Protein AF-A0A183M827-F1 (afdb_monomer)

Structure (mmCIF, N/CA/C/O backbone):
data_AF-A0A183M827-F1
#
_entry.id   AF-A0A183M827-F1
#
loop_
_atom_site.group_PDB
_atom_site.id
_atom_site.type_symbol
_atom_site.label_atom_id
_atom_site.label_alt_id
_atom_site.label_comp_id
_atom_site.label_asym_id
_atom_site.label_entity_id
_atom_site.label_seq_id
_atom_site.pdbx_PDB_ins_code
_atom_site.Cartn_x
_atom_site.Cartn_y
_atom_site.Cartn_z
_atom_site.occupancy
_atom_site.B_iso_or_equiv
_atom_site.auth_seq_id
_atom_site.auth_comp_id
_atom_site.auth_asym_id
_atom_site.auth_atom_id
_atom_site.pdbx_PDB_model_num
ATOM 1 N N . MET A 1 1 ? -80.153 36.698 49.807 1.00 38.12 1 MET A N 1
ATOM 2 C CA . MET A 1 1 ? -79.817 36.580 48.374 1.00 38.12 1 MET A CA 1
ATOM 3 C C . MET A 1 1 ? -78.551 35.724 48.292 1.00 38.12 1 MET A C 1
ATOM 5 O O . MET A 1 1 ? -77.470 36.236 48.506 1.00 38.12 1 MET A O 1
ATOM 9 N N . SER A 1 2 ? -78.648 34.407 48.478 1.00 33.25 2 SER A N 1
ATOM 10 C CA . SER A 1 2 ? -79.103 33.377 47.525 1.00 33.25 2 SER A CA 1
ATOM 11 C C . SER A 1 2 ? -77.989 32.907 46.569 1.00 33.25 2 SER A C 1
ATOM 13 O O . SER A 1 2 ? -77.686 33.592 45.602 1.00 33.25 2 SER A O 1
ATOM 15 N N . GLN A 1 3 ? -77.533 31.678 46.850 1.00 34.44 3 GLN A N 1
ATOM 16 C CA . GLN A 1 3 ? -76.997 30.608 45.986 1.00 34.44 3 GLN A CA 1
ATOM 17 C C . GLN A 1 3 ? -75.556 30.699 45.430 1.00 34.44 3 GLN A C 1
ATOM 19 O O . GLN A 1 3 ? -75.197 31.679 44.797 1.00 34.44 3 GLN A O 1
ATOM 24 N N . LEU A 1 4 ? -74.633 29.766 45.738 1.00 40.47 4 LEU A N 1
ATOM 25 C CA . LEU A 1 4 ? -74.494 28.324 45.380 1.00 40.47 4 LEU A CA 1
ATOM 26 C C . LEU A 1 4 ? -73.987 28.078 43.943 1.00 40.47 4 LEU A C 1
ATOM 28 O O . LEU A 1 4 ? -74.759 28.166 42.992 1.00 40.47 4 LEU A O 1
ATOM 32 N N . LYS A 1 5 ? -72.724 27.631 43.808 1.00 36.00 5 LYS A N 1
ATOM 33 C CA . LYS A 1 5 ? -72.333 26.592 42.833 1.00 36.00 5 LYS A CA 1
ATOM 34 C C . LYS A 1 5 ? -70.989 25.930 43.184 1.00 36.00 5 LYS A C 1
ATOM 36 O O . LYS A 1 5 ? -69.941 26.563 43.143 1.00 36.00 5 LYS A O 1
ATOM 41 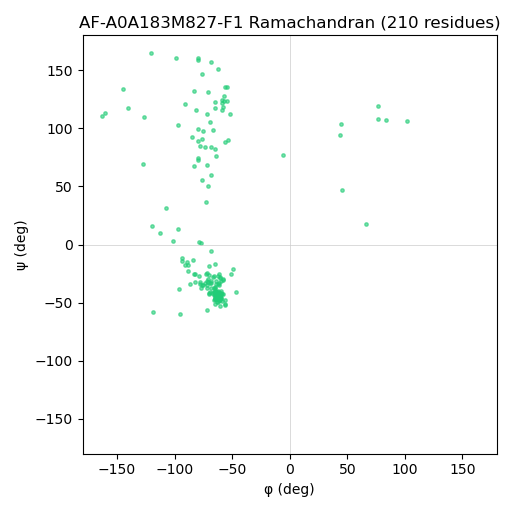N N . LEU A 1 6 ? -71.069 24.641 43.529 1.00 41.34 6 LEU A N 1
ATOM 42 C CA . LEU A 1 6 ? -69.978 23.661 43.547 1.00 41.34 6 LEU A CA 1
ATOM 43 C C . LEU A 1 6 ? -69.404 23.454 42.132 1.00 41.34 6 LEU A C 1
ATOM 45 O O . LEU A 1 6 ? -70.179 23.449 41.178 1.00 41.34 6 LEU A O 1
ATOM 49 N N . SER A 1 7 ? -68.113 23.109 42.020 1.00 31.14 7 SER A N 1
ATOM 50 C CA . SER A 1 7 ? -67.693 21.976 41.174 1.00 31.14 7 SER A CA 1
ATOM 51 C C . SER A 1 7 ? -66.266 21.491 41.486 1.00 31.14 7 SER A C 1
ATOM 53 O O . SER A 1 7 ? -65.290 22.186 41.236 1.00 31.14 7 SER A O 1
ATOM 55 N N . HIS A 1 8 ? -66.210 20.286 42.056 1.00 33.72 8 HIS A N 1
ATOM 56 C CA . HIS A 1 8 ? -65.228 19.208 41.882 1.00 33.72 8 HIS A CA 1
ATOM 57 C C . HIS A 1 8 ? -63.712 19.493 41.867 1.00 33.72 8 HIS A C 1
ATOM 59 O O . HIS A 1 8 ? -63.103 19.803 40.849 1.00 33.72 8 HIS A O 1
ATOM 65 N N . HIS A 1 9 ? -63.082 19.164 43.000 1.00 36.41 9 HIS A N 1
ATOM 66 C CA . HIS A 1 9 ? -61.689 18.726 43.082 1.00 36.41 9 HIS A CA 1
ATOM 67 C C . HIS A 1 9 ? -61.623 17.238 42.689 1.00 36.41 9 HIS A C 1
ATOM 69 O O . HIS A 1 9 ? -61.925 16.360 43.502 1.00 36.41 9 HIS A O 1
ATOM 75 N N . GLU A 1 10 ? -61.249 16.938 41.448 1.00 42.31 10 GLU A N 1
ATOM 76 C CA . GLU A 1 10 ? -60.936 15.570 41.031 1.00 42.31 10 GLU A CA 1
ATOM 77 C C . GLU A 1 10 ? -59.499 15.241 41.458 1.00 42.31 10 GLU A C 1
ATOM 79 O O . GLU A 1 10 ? -58.542 15.908 41.064 1.00 42.31 10 GLU A O 1
ATOM 84 N N . LYS A 1 11 ? -59.340 14.263 42.357 1.00 48.94 11 LYS A N 1
ATOM 85 C CA . LYS A 1 11 ? -58.016 13.775 42.766 1.00 48.94 11 LYS A CA 1
ATOM 86 C C . LYS A 1 11 ? -57.412 12.983 41.599 1.00 48.94 11 LYS A C 1
ATOM 88 O O . LYS A 1 11 ? -58.088 12.074 41.119 1.00 48.94 11 LYS A O 1
ATOM 93 N N . PRO A 1 12 ? -56.152 13.230 41.195 1.00 43.03 12 PRO A N 1
ATOM 94 C CA . PRO A 1 12 ? -55.508 12.420 40.168 1.00 43.03 12 PRO A CA 1
ATOM 95 C C . PRO A 1 12 ? -55.465 10.948 40.603 1.00 43.03 12 PRO A C 1
ATOM 97 O O . PRO A 1 12 ? -55.024 10.600 41.708 1.00 43.03 12 PRO A O 1
ATOM 100 N N . GLY A 1 13 ? -56.023 10.097 39.741 1.00 48.97 13 GLY A N 1
ATOM 101 C CA . GLY A 1 13 ? -56.265 8.682 39.984 1.00 48.97 13 GLY A CA 1
ATOM 102 C C . GLY A 1 13 ? -54.986 7.852 40.080 1.00 48.97 13 GLY A C 1
ATOM 103 O O . GLY A 1 13 ? -53.934 8.188 39.542 1.00 48.97 13 GLY A O 1
ATOM 104 N N . SER A 1 14 ? -55.105 6.709 40.756 1.00 47.66 14 SER A N 1
ATOM 105 C CA . SER A 1 14 ? -54.036 5.723 40.986 1.00 47.66 14 SER A CA 1
ATOM 106 C C . SER A 1 14 ? -53.296 5.284 39.705 1.00 47.66 14 SER A C 1
ATOM 108 O O . SER A 1 14 ? -52.119 4.931 39.760 1.00 47.66 14 SER A O 1
ATOM 110 N N . ALA A 1 15 ? -53.945 5.384 38.539 1.00 44.12 15 ALA A N 1
ATOM 111 C CA . ALA A 1 15 ? -53.351 5.096 37.234 1.00 44.12 15 ALA A CA 1
ATOM 112 C C . ALA A 1 15 ? -52.203 6.052 36.858 1.00 44.12 15 ALA A C 1
ATOM 114 O O . ALA A 1 15 ? -51.219 5.612 36.271 1.00 44.12 15 ALA A O 1
ATOM 115 N N . GLU A 1 16 ? -52.266 7.327 37.253 1.00 46.78 16 GLU A N 1
ATOM 116 C CA . GLU A 1 16 ? -51.207 8.304 36.962 1.00 46.78 16 GLU A CA 1
ATOM 117 C C . GLU A 1 16 ? -49.944 8.046 37.801 1.00 46.78 16 GLU A C 1
ATOM 119 O O . GLU A 1 16 ? -48.822 8.258 37.341 1.00 46.78 16 GLU A O 1
ATOM 124 N N . ARG A 1 17 ? -50.110 7.523 39.026 1.00 49.56 17 ARG A N 1
ATOM 125 C CA . ARG A 1 17 ? -48.989 7.080 39.872 1.00 49.56 17 ARG A CA 1
ATOM 126 C C . ARG A 1 17 ? -48.352 5.790 39.358 1.00 49.56 17 ARG A C 1
ATOM 128 O O . ARG A 1 17 ? -47.130 5.685 39.388 1.00 49.56 17 ARG A O 1
ATOM 135 N N . LEU A 1 18 ? -49.148 4.857 38.835 1.00 48.66 18 LEU A N 1
ATOM 136 C CA . LEU A 1 18 ? -48.642 3.636 38.196 1.00 48.66 18 LEU A CA 1
ATOM 137 C C . LEU A 1 18 ? -47.923 3.932 36.869 1.00 48.66 18 LEU A C 1
ATOM 139 O O . LEU A 1 18 ? -46.862 3.364 36.621 1.00 48.66 18 LEU A O 1
ATOM 143 N N . PHE A 1 19 ? -48.410 4.890 36.073 1.00 46.66 19 PHE A N 1
ATOM 144 C CA . PHE A 1 19 ? -47.715 5.342 34.860 1.00 46.66 19 PHE A CA 1
ATOM 145 C C . PHE A 1 19 ? -46.378 6.027 35.172 1.00 46.66 19 PHE A C 1
ATOM 147 O O . PHE A 1 19 ? -45.375 5.754 34.514 1.00 46.66 19 PHE A O 1
ATOM 154 N N . ARG A 1 20 ? -46.322 6.862 36.220 1.00 49.00 20 ARG A N 1
ATOM 155 C CA . ARG A 1 20 ? -45.080 7.531 36.644 1.00 49.00 20 ARG A CA 1
ATOM 156 C C . ARG A 1 20 ? -44.054 6.546 37.225 1.00 49.00 20 ARG A C 1
ATOM 158 O O . ARG A 1 20 ? -42.857 6.739 37.038 1.00 49.00 20 ARG A O 1
ATOM 165 N N . HIS A 1 21 ? -44.512 5.472 37.873 1.00 45.78 21 HIS A N 1
ATOM 166 C CA . HIS A 1 21 ? -43.640 4.407 38.380 1.00 45.78 21 HIS A CA 1
ATOM 167 C C . HIS A 1 21 ? -43.124 3.487 37.258 1.00 45.78 21 HIS A C 1
ATOM 169 O O . HIS A 1 21 ? -41.961 3.093 37.281 1.00 45.78 21 HIS A O 1
ATOM 175 N N . SER A 1 22 ? -43.937 3.222 36.228 1.00 44.28 22 SER A N 1
ATOM 176 C CA . SER A 1 22 ? -43.520 2.433 35.060 1.00 44.28 22 SER A CA 1
ATOM 177 C C . SER A 1 22 ? -42.545 3.197 34.145 1.00 44.28 22 SER A C 1
ATOM 179 O O . SER A 1 22 ? -41.581 2.609 33.657 1.00 44.28 22 SER A O 1
ATOM 181 N N . MET A 1 23 ? -42.687 4.524 34.003 1.00 43.59 23 MET A N 1
ATOM 182 C CA . MET A 1 23 ? -41.707 5.354 33.276 1.00 43.59 23 MET A CA 1
ATOM 183 C C . MET A 1 23 ? -40.384 5.562 34.034 1.00 43.59 23 MET A C 1
ATOM 185 O O . MET A 1 23 ? -39.352 5.753 33.396 1.00 43.59 23 MET A O 1
ATOM 189 N N . GLY A 1 24 ? -40.378 5.475 35.370 1.00 36.66 24 GLY A N 1
ATOM 190 C CA . GLY A 1 24 ? -39.141 5.508 36.165 1.00 36.66 24 GLY A CA 1
ATOM 191 C C . GLY A 1 24 ? -38.274 4.251 36.013 1.00 36.66 24 GLY A C 1
ATOM 192 O O . GLY A 1 24 ? -37.082 4.285 36.300 1.00 36.66 24 GLY A O 1
ATOM 193 N N . HIS A 1 25 ? -38.854 3.149 35.529 1.00 34.25 25 HIS A N 1
ATOM 194 C CA . HIS A 1 25 ? -38.138 1.890 35.314 1.00 34.25 25 HIS A CA 1
ATOM 195 C C . HIS A 1 25 ? -37.603 1.734 33.878 1.00 34.25 25 HIS A C 1
ATOM 197 O O . HIS A 1 25 ? -36.734 0.899 33.634 1.00 34.25 25 HIS A O 1
ATOM 203 N N . LEU A 1 26 ? -38.072 2.564 32.936 1.00 38.31 26 LEU A N 1
ATOM 204 C CA . LEU A 1 26 ? -37.550 2.639 31.564 1.00 38.31 26 LEU A CA 1
ATOM 205 C C . LEU A 1 26 ? -36.473 3.720 31.388 1.00 38.31 26 LEU A C 1
ATOM 207 O O . LEU A 1 26 ? -35.764 3.702 30.388 1.00 38.31 26 LEU A O 1
ATOM 211 N N . SER A 1 27 ? -36.279 4.610 32.368 1.00 35.06 27 SER A N 1
ATOM 212 C CA . SER A 1 27 ? -35.154 5.558 32.380 1.00 35.06 27 SER A CA 1
ATOM 213 C C . SER A 1 27 ? -33.827 4.935 32.838 1.00 35.06 27 SER A C 1
ATOM 215 O O . SER A 1 27 ? -32.842 5.653 32.980 1.00 35.06 27 SER A O 1
ATOM 217 N N . ASN A 1 28 ? -33.803 3.628 33.124 1.00 31.92 28 ASN A N 1
ATOM 218 C CA . ASN A 1 28 ? -32.649 2.923 33.690 1.00 31.92 28 ASN A CA 1
ATOM 219 C C . ASN A 1 28 ? -32.118 1.796 32.785 1.00 31.92 28 ASN A C 1
ATOM 221 O O . ASN A 1 28 ? -31.346 0.946 33.222 1.00 31.92 28 ASN A O 1
ATOM 225 N N . VAL A 1 29 ? -32.505 1.788 31.506 1.00 37.16 29 VAL A N 1
ATOM 226 C CA . VAL A 1 29 ? -31.722 1.092 30.482 1.00 37.16 29 VAL A CA 1
ATOM 227 C C . VAL A 1 29 ? -30.644 2.067 30.049 1.00 37.16 29 VAL A C 1
ATOM 229 O O . VAL A 1 29 ? -30.893 2.933 29.223 1.00 37.16 29 VAL A O 1
ATOM 232 N N . ASN A 1 30 ? -29.489 1.958 30.703 1.00 39.12 30 ASN A N 1
ATOM 233 C CA . ASN A 1 30 ? -28.168 2.437 30.295 1.00 39.12 30 ASN A CA 1
ATOM 234 C C . ASN A 1 30 ? -28.092 3.028 28.868 1.00 39.12 30 ASN A C 1
ATOM 236 O O . ASN A 1 30 ? -27.514 2.443 27.957 1.00 39.12 30 ASN A O 1
ATOM 240 N N . GLN A 1 31 ? -28.568 4.259 28.694 1.00 38.31 31 GLN A N 1
ATOM 241 C CA . GLN A 1 31 ? -27.956 5.195 27.765 1.00 38.31 31 GLN A CA 1
ATOM 242 C C . GLN A 1 31 ? -26.745 5.757 28.493 1.00 38.31 31 GLN A C 1
ATOM 244 O O . GLN A 1 31 ? -26.727 6.889 28.964 1.00 38.31 31 GLN A O 1
ATOM 249 N N . GLN A 1 32 ? -25.727 4.909 28.621 1.00 36.81 32 GLN A N 1
ATOM 250 C CA . GLN A 1 32 ? -24.372 5.391 28.770 1.00 36.81 32 GLN A CA 1
ATOM 251 C C . GLN A 1 32 ? -24.053 5.993 27.396 1.00 36.81 32 GLN A C 1
ATOM 253 O O . GLN A 1 32 ? -23.877 5.224 26.448 1.00 36.81 32 GLN A O 1
ATOM 258 N N . PRO A 1 33 ? -24.019 7.328 27.207 1.00 31.20 33 PRO A N 1
ATOM 259 C CA . PRO A 1 33 ? -23.447 7.845 25.983 1.00 31.20 33 PRO A CA 1
ATOM 260 C C . PRO A 1 33 ? -22.022 7.304 25.965 1.00 31.20 33 PRO A C 1
ATOM 262 O O . PRO A 1 33 ? -21.242 7.577 26.884 1.00 31.20 33 PRO A O 1
ATOM 265 N N . CYS A 1 34 ? -21.677 6.498 24.960 1.00 35.78 34 CYS A N 1
ATOM 266 C CA . CYS A 1 34 ? -20.291 6.196 24.654 1.00 35.78 34 CYS A CA 1
ATOM 267 C C . CYS A 1 34 ? -19.639 7.515 24.236 1.00 35.78 34 CYS A C 1
ATOM 269 O O . CYS A 1 34 ? -19.408 7.779 23.061 1.00 35.78 34 CYS A O 1
ATOM 271 N N . SER A 1 35 ? -19.340 8.367 25.219 1.00 33.94 35 SER A N 1
ATOM 272 C CA . SER A 1 35 ? -18.464 9.514 25.089 1.00 33.94 35 SER A CA 1
ATOM 273 C C . SER A 1 35 ? -17.058 8.951 24.962 1.00 33.94 35 SER A C 1
ATOM 275 O O . SER A 1 35 ? -16.216 9.033 25.857 1.00 33.94 35 SER A O 1
ATOM 277 N N . CYS A 1 36 ? -16.819 8.288 23.833 1.00 39.00 36 CYS A N 1
ATOM 278 C CA . CYS A 1 36 ? -15.497 7.941 23.391 1.00 39.00 36 CYS A CA 1
ATOM 279 C C . CYS A 1 36 ? -14.893 9.256 22.920 1.00 39.00 36 CYS A C 1
ATOM 281 O O . CYS A 1 36 ? -14.940 9.626 21.748 1.00 39.00 36 CYS A O 1
ATOM 283 N N . LYS A 1 37 ? -14.351 10.019 23.869 1.00 35.84 37 LYS A N 1
ATOM 284 C CA . LYS A 1 37 ? -13.413 11.073 23.528 1.00 35.84 37 LYS A CA 1
ATOM 285 C C . LYS A 1 37 ? -12.163 10.359 23.038 1.00 35.84 37 LYS A C 1
ATOM 287 O O . LYS A 1 37 ? -11.243 10.120 23.818 1.00 35.84 37 LYS A O 1
ATOM 292 N N . ILE A 1 38 ? -12.159 9.982 21.757 1.00 40.62 38 ILE A N 1
ATOM 293 C CA . ILE A 1 38 ? -10.992 9.455 21.055 1.00 40.62 38 ILE A CA 1
ATOM 294 C C . ILE A 1 38 ? -9.978 10.595 21.020 1.00 40.62 38 ILE A C 1
ATOM 296 O O . ILE A 1 38 ? -9.873 11.366 20.069 1.00 40.62 38 ILE A O 1
ATOM 300 N N . ARG A 1 39 ? -9.234 10.759 22.111 1.00 39.25 39 ARG A N 1
ATOM 301 C CA . ARG A 1 39 ? -7.989 11.500 22.077 1.00 39.25 39 ARG A CA 1
ATOM 302 C C . ARG A 1 39 ? -7.003 10.545 21.435 1.00 39.25 39 ARG A C 1
ATOM 304 O O . ARG A 1 39 ? -6.396 9.735 22.125 1.00 39.25 39 ARG A O 1
ATOM 311 N N . THR A 1 40 ? -6.907 10.619 20.111 1.00 41.41 40 THR A N 1
ATOM 312 C CA . THR A 1 40 ? -5.890 9.942 19.308 1.00 41.41 40 THR A CA 1
ATOM 313 C C . THR A 1 40 ? -4.513 10.315 19.859 1.00 41.41 40 THR A C 1
ATOM 315 O O . THR A 1 40 ? -3.920 11.320 19.471 1.00 41.41 40 THR A O 1
ATOM 318 N N . GLN A 1 41 ? -4.002 9.544 20.817 1.00 45.09 41 GLN A N 1
ATOM 319 C CA . GLN A 1 41 ? -2.607 9.613 21.235 1.00 45.09 41 GLN A CA 1
ATOM 320 C C . GLN A 1 41 ? -1.794 8.756 20.269 1.00 45.09 41 GLN A C 1
ATOM 322 O O . GLN A 1 41 ? -1.281 7.698 20.613 1.00 45.09 41 GLN A O 1
ATOM 327 N N . GLY A 1 42 ? -1.727 9.217 19.022 1.00 41.50 42 GLY A N 1
ATOM 328 C CA . GLY A 1 42 ? -0.748 8.753 18.053 1.00 41.50 42 GLY A CA 1
ATOM 329 C C . GLY A 1 42 ? 0.474 9.655 18.145 1.00 41.50 42 GLY A C 1
ATOM 330 O O . GLY A 1 42 ? 0.343 10.863 17.984 1.00 41.50 42 GLY A O 1
ATOM 331 N N . LEU A 1 43 ? 1.629 9.056 18.439 1.00 44.59 43 LEU A N 1
ATOM 332 C CA . LEU A 1 43 ? 2.975 9.587 18.215 1.00 44.59 43 LEU A CA 1
ATOM 333 C C . LEU A 1 43 ? 3.178 11.070 18.602 1.00 44.59 43 LEU A C 1
ATOM 335 O O . LEU A 1 43 ? 2.979 11.977 17.800 1.00 44.59 43 LEU A O 1
ATOM 339 N N . SER A 1 44 ? 3.654 11.324 19.825 1.00 45.12 44 SER A N 1
ATOM 340 C CA . SER A 1 44 ? 3.966 12.672 20.336 1.00 45.12 44 SER A CA 1
ATOM 341 C C . SER A 1 44 ? 5.206 13.305 19.686 1.00 45.12 44 SER A C 1
ATOM 343 O O . SER A 1 44 ? 6.084 13.820 20.377 1.00 45.12 44 SER A O 1
ATOM 345 N N . VAL A 1 45 ? 5.296 13.329 18.360 1.00 52.53 45 VAL A N 1
ATOM 346 C CA . VAL A 1 45 ? 6.090 14.353 17.691 1.00 52.53 45 VAL A CA 1
ATOM 347 C C . VAL A 1 45 ? 5.245 15.623 17.779 1.00 52.53 45 VAL A C 1
ATOM 349 O O . VAL A 1 45 ? 4.303 15.802 17.013 1.00 52.53 45 VAL A O 1
ATOM 352 N N . LYS A 1 46 ? 5.523 16.491 18.763 1.00 55.44 46 LYS A N 1
ATOM 353 C CA . LYS A 1 46 ? 4.869 17.807 18.913 1.00 55.44 46 LYS A CA 1
ATOM 354 C C . LYS A 1 46 ? 5.291 18.750 17.773 1.00 55.44 46 LYS A C 1
ATOM 356 O O . LYS A 1 46 ? 5.885 19.800 18.009 1.00 55.44 46 LYS A O 1
ATOM 361 N N . LEU A 1 47 ? 5.023 18.382 16.525 1.00 64.56 47 LEU A N 1
ATOM 362 C CA . LEU A 1 47 ? 5.095 19.301 15.403 1.00 64.56 47 LEU A CA 1
ATOM 363 C C . LEU A 1 47 ? 3.781 20.082 15.341 1.00 64.56 47 LEU A C 1
ATOM 365 O O . LEU A 1 47 ? 2.692 19.522 15.423 1.00 64.56 47 LEU A O 1
ATOM 369 N N . SER A 1 48 ? 3.887 21.404 15.200 1.00 82.75 48 SER A N 1
ATOM 370 C CA . SER A 1 48 ? 2.731 22.236 14.861 1.00 82.75 48 SER A CA 1
ATOM 371 C C . SER A 1 48 ? 2.092 21.691 13.584 1.00 82.75 48 SER A C 1
ATOM 373 O O . SER A 1 48 ? 2.812 21.417 12.626 1.00 82.75 48 SER A O 1
ATOM 375 N N . HIS A 1 49 ? 0.761 21.580 13.549 1.00 83.12 49 HIS A N 1
ATOM 376 C CA . HIS A 1 49 ? 0.008 21.065 12.397 1.00 83.12 49 HIS A CA 1
ATOM 377 C C . HIS A 1 49 ? 0.474 21.681 11.067 1.00 83.12 49 HIS A C 1
ATOM 379 O O . HIS A 1 49 ? 0.676 20.978 10.082 1.00 83.12 49 HIS A O 1
ATOM 385 N N . ARG A 1 50 ? 0.756 22.992 11.066 1.00 87.88 50 ARG A N 1
ATOM 386 C CA . ARG A 1 50 ? 1.272 23.717 9.893 1.00 87.88 50 ARG A CA 1
ATOM 387 C C . ARG A 1 50 ? 2.607 23.161 9.388 1.00 87.88 50 ARG A C 1
ATOM 389 O O . ARG A 1 50 ? 2.804 23.064 8.185 1.00 87.88 50 ARG A O 1
ATOM 396 N N . LYS A 1 51 ? 3.510 22.783 10.297 1.00 88.62 51 LYS A N 1
ATOM 397 C CA . LYS A 1 51 ? 4.813 22.195 9.954 1.00 88.62 51 LYS A CA 1
ATOM 398 C C . LYS A 1 51 ? 4.651 20.788 9.384 1.00 88.62 51 LYS A C 1
ATOM 400 O O . LYS A 1 51 ? 5.287 20.484 8.386 1.00 88.62 51 LYS A O 1
ATOM 405 N N . SER A 1 52 ? 3.783 19.961 9.970 1.00 88.75 52 SER A N 1
ATOM 406 C CA . SER A 1 52 ? 3.521 18.606 9.461 1.00 88.75 52 SER A CA 1
ATOM 407 C C . SER A 1 52 ? 2.948 18.635 8.045 1.00 88.75 52 SER A C 1
ATOM 409 O O . SER A 1 52 ? 3.434 17.917 7.178 1.00 88.75 52 SER A O 1
ATOM 411 N N . VAL A 1 53 ? 1.973 19.516 7.793 1.00 91.88 53 VAL A N 1
ATOM 412 C CA . VAL A 1 53 ? 1.391 19.698 6.454 1.00 91.88 53 VAL A CA 1
ATOM 413 C C . VAL A 1 53 ? 2.440 20.200 5.460 1.00 91.88 53 VAL A C 1
ATOM 415 O O . VAL A 1 53 ? 2.530 19.668 4.359 1.00 91.88 53 VAL A O 1
ATOM 418 N N . ALA A 1 54 ? 3.272 21.175 5.846 1.00 93.25 54 ALA A N 1
ATOM 419 C CA . ALA A 1 54 ? 4.330 21.687 4.973 1.00 93.25 54 ALA A CA 1
ATOM 420 C C . ALA A 1 54 ? 5.358 20.605 4.601 1.00 93.25 54 ALA A C 1
ATOM 422 O O . ALA A 1 54 ? 5.734 20.495 3.438 1.00 93.25 54 ALA A O 1
ATOM 423 N N . ILE A 1 55 ? 5.775 19.778 5.565 1.00 92.88 55 ILE A N 1
ATOM 424 C CA . ILE A 1 55 ? 6.703 18.666 5.316 1.00 92.88 55 ILE A CA 1
ATOM 425 C C . ILE A 1 55 ? 6.069 17.632 4.384 1.00 92.88 55 ILE A C 1
ATOM 427 O O . ILE A 1 55 ? 6.717 17.216 3.429 1.00 92.88 55 ILE A O 1
ATOM 431 N N . ALA A 1 56 ? 4.811 17.252 4.622 1.00 92.25 56 ALA A N 1
ATOM 432 C CA . ALA A 1 56 ? 4.101 16.306 3.763 1.00 92.25 56 ALA A CA 1
ATOM 433 C C . ALA A 1 56 ? 3.970 16.828 2.322 1.00 92.25 56 ALA A C 1
ATOM 435 O O . ALA A 1 56 ? 4.202 16.085 1.373 1.00 92.25 56 ALA A O 1
ATOM 436 N N . LEU A 1 57 ? 3.666 18.118 2.153 1.00 93.75 57 LEU A N 1
ATOM 437 C CA . LEU A 1 57 ? 3.562 18.747 0.837 1.00 93.75 57 LEU A CA 1
ATOM 438 C C . LEU A 1 57 ? 4.909 18.755 0.100 1.00 93.75 57 LEU A C 1
ATOM 440 O O . LEU A 1 57 ? 4.971 18.364 -1.062 1.00 93.75 57 LEU A O 1
ATOM 444 N N . ILE A 1 58 ? 5.989 19.154 0.778 1.00 94.56 58 ILE A N 1
ATOM 445 C CA . ILE A 1 58 ? 7.336 19.156 0.192 1.00 94.56 58 ILE A CA 1
ATOM 446 C C . ILE A 1 58 ? 7.764 17.731 -0.171 1.00 94.56 58 ILE A C 1
ATOM 448 O O . ILE A 1 58 ? 8.279 17.516 -1.264 1.00 94.56 58 ILE A O 1
ATOM 452 N N . ALA A 1 59 ? 7.515 16.753 0.703 1.00 92.75 59 ALA A N 1
ATOM 453 C CA . ALA A 1 59 ? 7.821 15.352 0.430 1.00 92.75 59 ALA A CA 1
ATOM 454 C C . ALA A 1 59 ? 7.059 14.832 -0.798 1.00 92.75 59 ALA A C 1
ATOM 456 O O . ALA A 1 59 ? 7.674 14.233 -1.676 1.00 92.75 59 ALA A O 1
ATOM 457 N N . ASN A 1 60 ? 5.760 15.127 -0.912 1.00 91.31 60 ASN A N 1
ATOM 458 C CA . ASN A 1 60 ? 4.961 14.737 -2.075 1.00 91.31 60 ASN A CA 1
ATOM 459 C C . ASN A 1 60 ? 5.470 15.371 -3.373 1.00 91.31 60 ASN A C 1
ATOM 461 O O . ASN A 1 60 ? 5.516 14.695 -4.394 1.00 91.31 60 ASN A O 1
ATOM 465 N N . ILE A 1 61 ? 5.886 16.642 -3.345 1.00 93.19 61 ILE A N 1
ATOM 466 C CA . ILE A 1 61 ? 6.476 17.289 -4.524 1.00 93.19 61 ILE A CA 1
ATOM 467 C C . ILE A 1 61 ? 7.801 16.614 -4.884 1.00 93.19 61 ILE A C 1
ATOM 469 O O . ILE A 1 61 ? 8.005 16.276 -6.041 1.00 93.19 61 ILE A O 1
ATOM 473 N N . LEU A 1 62 ? 8.688 16.377 -3.915 1.00 91.44 62 LEU A N 1
ATOM 474 C CA . LEU A 1 62 ? 9.998 15.772 -4.176 1.00 91.44 62 LEU A CA 1
ATOM 475 C C . LEU A 1 62 ? 9.893 14.341 -4.716 1.00 91.44 62 LEU A C 1
ATOM 477 O O . LEU A 1 62 ? 10.634 13.985 -5.627 1.00 91.44 62 LEU A O 1
ATOM 481 N N . VAL A 1 63 ? 8.981 13.537 -4.167 1.00 87.88 63 VAL A N 1
ATOM 482 C CA . VAL A 1 63 ? 8.767 12.147 -4.596 1.00 87.88 63 VAL A CA 1
ATOM 483 C C . VAL A 1 63 ? 7.951 12.077 -5.891 1.00 87.88 63 VAL A C 1
ATOM 485 O O . VAL A 1 63 ? 8.220 11.218 -6.722 1.00 87.88 63 VAL A O 1
ATOM 488 N N . GLY A 1 64 ? 7.000 12.991 -6.104 1.00 87.81 64 GLY A N 1
ATOM 489 C CA . GLY A 1 64 ? 6.148 13.015 -7.298 1.00 87.81 64 GLY A CA 1
ATOM 490 C C . GLY A 1 64 ? 6.783 13.678 -8.525 1.00 87.81 64 GLY A C 1
ATOM 491 O O . GLY A 1 64 ? 6.429 13.345 -9.654 1.00 87.81 64 GLY A O 1
ATOM 492 N N . LEU A 1 65 ? 7.743 14.589 -8.336 1.00 91.44 65 LEU A N 1
ATOM 493 C CA . LEU A 1 65 ? 8.449 15.260 -9.430 1.00 91.44 65 LEU A CA 1
ATOM 494 C C . LEU A 1 65 ? 9.140 14.293 -10.413 1.00 91.44 65 LEU A C 1
ATOM 496 O O . LEU A 1 65 ? 8.946 14.472 -11.614 1.00 91.44 65 LEU A O 1
ATOM 500 N N . PRO A 1 66 ? 9.907 13.266 -9.986 1.00 86.81 66 PRO A N 1
ATOM 501 C CA . PRO A 1 66 ? 10.497 12.312 -10.927 1.00 86.81 66 PRO A CA 1
ATOM 502 C C . PRO A 1 66 ? 9.441 11.542 -11.733 1.00 86.81 66 PRO A C 1
ATOM 504 O O . PRO A 1 66 ? 9.652 11.295 -12.919 1.00 86.81 66 PRO A O 1
ATOM 507 N N . SER A 1 67 ? 8.288 11.229 -11.136 1.00 88.12 67 SER A N 1
ATOM 508 C CA . SER A 1 67 ? 7.170 10.562 -11.817 1.00 88.12 67 SER A CA 1
ATOM 509 C C . SER A 1 67 ? 6.521 11.465 -12.870 1.00 88.12 67 SER A C 1
ATOM 511 O O . SER A 1 67 ? 6.107 10.990 -13.921 1.00 88.12 67 SER A O 1
ATOM 513 N N . ALA A 1 68 ? 6.483 12.781 -12.639 1.00 89.75 68 ALA A N 1
ATOM 514 C CA . ALA A 1 68 ? 5.992 13.746 -13.625 1.00 89.75 68 ALA A CA 1
ATOM 515 C C . ALA A 1 68 ? 6.952 13.942 -14.816 1.00 89.75 68 ALA A C 1
ATOM 517 O O . ALA A 1 68 ? 6.519 14.341 -15.895 1.00 89.75 68 ALA A O 1
ATOM 518 N N . LEU A 1 69 ? 8.250 13.680 -14.629 1.00 91.69 69 LEU A N 1
ATOM 519 C CA . LEU A 1 69 ? 9.272 13.862 -15.664 1.00 91.69 69 LEU A CA 1
ATOM 520 C C . LEU A 1 69 ? 9.469 12.624 -16.552 1.00 91.69 69 LEU A C 1
ATOM 522 O O . LEU A 1 69 ? 9.966 12.762 -17.668 1.00 91.69 69 LEU A O 1
ATOM 526 N N . ASN A 1 70 ? 9.107 11.425 -16.083 1.00 90.31 70 ASN A N 1
ATOM 527 C CA . ASN A 1 70 ? 9.279 10.184 -16.835 1.00 90.31 70 ASN A CA 1
ATOM 528 C C . ASN A 1 70 ? 8.081 9.241 -16.645 1.00 90.31 70 ASN A C 1
ATOM 530 O O . ASN A 1 70 ? 7.841 8.736 -15.548 1.00 90.31 70 ASN A O 1
ATOM 534 N N . LEU A 1 71 ? 7.381 8.950 -17.745 1.00 89.00 71 LEU A N 1
ATOM 535 C CA . LEU A 1 71 ? 6.206 8.075 -17.753 1.00 89.00 71 LEU A CA 1
ATOM 536 C C . LEU A 1 71 ? 6.517 6.644 -17.298 1.00 89.00 71 LEU A C 1
ATOM 538 O O . LEU A 1 71 ? 5.692 6.052 -16.616 1.00 89.00 71 LEU A O 1
ATOM 542 N N . ASN A 1 72 ? 7.712 6.119 -17.577 1.00 88.31 72 ASN A N 1
ATOM 543 C CA . ASN A 1 72 ? 8.097 4.768 -17.147 1.00 88.31 72 ASN A CA 1
ATOM 544 C C . ASN A 1 72 ? 8.270 4.699 -15.621 1.00 88.31 72 ASN A C 1
ATOM 546 O O . ASN A 1 72 ? 7.989 3.683 -14.993 1.00 88.31 72 ASN A O 1
ATOM 550 N N . ILE A 1 73 ? 8.724 5.797 -15.000 1.00 86.81 73 ILE A N 1
ATOM 551 C CA . ILE A 1 73 ? 8.831 5.892 -13.537 1.00 86.81 73 ILE A CA 1
ATOM 552 C C . ILE A 1 73 ? 7.435 5.951 -12.917 1.00 86.81 73 ILE A C 1
ATOM 554 O O . ILE A 1 73 ? 7.194 5.307 -11.896 1.00 86.81 73 ILE A O 1
ATOM 558 N N . LEU A 1 74 ? 6.522 6.706 -13.531 1.00 90.19 74 LEU A N 1
ATOM 559 C CA . LEU A 1 74 ? 5.131 6.772 -13.094 1.00 90.19 74 LEU A CA 1
ATOM 560 C C . LEU A 1 74 ? 4.441 5.407 -13.198 1.00 90.19 74 LEU A C 1
ATOM 562 O O . LEU A 1 74 ? 3.822 4.981 -12.229 1.00 90.19 74 LEU A O 1
ATOM 566 N N . ALA A 1 75 ? 4.594 4.715 -14.329 1.00 88.88 75 ALA A N 1
ATOM 567 C CA . ALA A 1 75 ? 4.004 3.400 -14.562 1.00 88.88 75 ALA A CA 1
ATOM 568 C C . ALA A 1 75 ? 4.526 2.344 -13.575 1.00 88.88 75 ALA A C 1
ATOM 570 O O . ALA A 1 75 ? 3.736 1.605 -12.990 1.00 88.88 75 ALA A O 1
ATOM 571 N N . ASN A 1 76 ? 5.834 2.323 -13.298 1.00 88.69 76 ASN A N 1
ATOM 572 C CA . ASN A 1 76 ? 6.388 1.433 -12.278 1.00 88.69 76 ASN A CA 1
ATOM 573 C C . ASN A 1 76 ? 5.833 1.735 -10.873 1.00 88.69 76 ASN A C 1
ATOM 575 O O . ASN A 1 76 ? 5.398 0.826 -10.170 1.00 88.69 76 ASN A O 1
ATOM 579 N N . GLN A 1 77 ? 5.801 3.011 -10.463 1.00 88.31 77 GLN A N 1
ATOM 580 C CA . GLN A 1 77 ? 5.270 3.391 -9.148 1.00 88.31 77 GLN A CA 1
ATOM 581 C C . GLN A 1 77 ? 3.793 3.020 -8.993 1.00 88.31 77 GLN A C 1
ATOM 583 O O . GLN A 1 77 ? 3.407 2.484 -7.954 1.00 88.31 77 GLN A O 1
ATOM 588 N N . ASP A 1 78 ? 2.977 3.290 -10.010 1.00 90.06 78 ASP A N 1
ATOM 589 C CA . ASP A 1 78 ? 1.558 2.938 -9.999 1.00 90.06 78 ASP A CA 1
ATOM 590 C C . ASP A 1 78 ? 1.358 1.418 -9.925 1.00 90.06 78 ASP A C 1
ATOM 592 O O . ASP A 1 78 ? 0.590 0.944 -9.090 1.00 90.06 78 ASP A O 1
ATOM 596 N N . ASN A 1 79 ? 2.133 0.634 -10.682 1.00 88.56 79 ASN A N 1
ATOM 597 C CA . ASN A 1 79 ? 2.065 -0.829 -10.642 1.00 88.56 79 ASN A CA 1
ATOM 598 C C . ASN A 1 79 ? 2.446 -1.400 -9.264 1.00 88.56 79 ASN A C 1
ATOM 600 O O . ASN A 1 79 ? 1.714 -2.217 -8.694 1.00 88.56 79 ASN A O 1
ATOM 604 N N . VAL A 1 80 ? 3.574 -0.961 -8.697 1.00 89.94 80 VAL A N 1
ATOM 605 C CA . VAL A 1 80 ? 4.088 -1.475 -7.416 1.00 89.94 80 VAL A CA 1
ATOM 606 C C . VAL A 1 80 ? 3.153 -1.121 -6.261 1.00 89.94 80 VAL A C 1
ATOM 608 O O . VAL A 1 80 ? 2.801 -1.989 -5.450 1.00 89.94 80 VAL A O 1
ATOM 611 N N . TRP A 1 81 ? 2.723 0.140 -6.184 1.00 90.31 81 TRP A N 1
ATOM 612 C CA . TRP A 1 81 ? 1.876 0.617 -5.090 1.00 90.31 81 TRP A CA 1
ATOM 613 C C . TRP A 1 81 ? 0.391 0.311 -5.302 1.00 90.31 81 TRP A C 1
ATOM 615 O O . TRP A 1 81 ? -0.332 0.126 -4.321 1.00 90.31 81 TRP A O 1
ATOM 625 N N . GLY A 1 82 ? -0.067 0.159 -6.542 1.00 91.00 82 GLY A N 1
ATOM 626 C CA . GLY A 1 82 ? -1.419 -0.292 -6.870 1.00 91.00 82 GLY A CA 1
ATOM 627 C C . GLY A 1 82 ? -1.702 -1.692 -6.322 1.00 91.00 82 GLY A C 1
ATOM 628 O O . GLY A 1 82 ? -2.725 -1.912 -5.665 1.00 91.00 82 GLY A O 1
ATOM 629 N N . ILE A 1 83 ? -0.752 -2.622 -6.465 1.00 90.62 83 ILE A N 1
ATOM 630 C CA . ILE A 1 83 ? -0.859 -3.960 -5.860 1.00 90.62 83 ILE A CA 1
ATOM 631 C C . ILE A 1 83 ? -0.827 -3.887 -4.327 1.00 90.62 83 ILE A C 1
ATOM 633 O O . ILE A 1 83 ? -1.590 -4.593 -3.661 1.00 90.62 83 ILE A O 1
ATOM 637 N N . ALA A 1 84 ? -0.024 -2.989 -3.748 1.00 91.62 84 ALA A N 1
ATOM 638 C CA . ALA A 1 84 ? -0.016 -2.765 -2.300 1.00 91.62 84 ALA A CA 1
ATOM 639 C C . ALA A 1 84 ? -1.394 -2.322 -1.776 1.00 91.62 84 ALA A C 1
ATOM 641 O O . ALA A 1 84 ? -1.851 -2.802 -0.734 1.00 91.62 84 ALA A O 1
ATOM 642 N N . LEU A 1 85 ? -2.076 -1.436 -2.511 1.00 92.69 85 LEU A N 1
ATOM 643 C CA . LEU A 1 85 ? -3.424 -0.970 -2.182 1.00 92.69 85 LEU A CA 1
ATOM 644 C C . LEU A 1 85 ? -4.462 -2.097 -2.271 1.00 92.69 85 LEU A C 1
ATOM 646 O O . LEU A 1 85 ? -5.303 -2.207 -1.374 1.00 92.69 85 LEU A O 1
ATOM 650 N N . LEU A 1 86 ? -4.380 -2.972 -3.279 1.00 94.31 86 LEU A N 1
ATOM 651 C CA . LEU A 1 86 ? -5.255 -4.148 -3.388 1.00 94.31 86 LEU A CA 1
ATOM 652 C C . LEU A 1 86 ? -5.075 -5.104 -2.202 1.00 94.31 86 LEU A C 1
ATOM 654 O O . LEU A 1 86 ? -6.060 -5.500 -1.572 1.00 94.31 86 LEU A O 1
ATOM 658 N N . ILE A 1 87 ? -3.827 -5.425 -1.848 1.00 93.81 87 ILE A N 1
ATOM 659 C CA . ILE A 1 87 ? -3.515 -6.272 -0.688 1.00 93.81 87 ILE A CA 1
ATOM 660 C C . ILE A 1 87 ? -4.038 -5.624 0.601 1.00 93.81 87 ILE A C 1
ATOM 662 O O . ILE A 1 87 ? -4.681 -6.294 1.410 1.00 93.81 87 ILE A O 1
ATOM 666 N N . SER A 1 88 ? -3.829 -4.316 0.777 1.00 94.62 88 SER A N 1
ATOM 667 C CA . SER A 1 88 ? -4.347 -3.558 1.924 1.00 94.62 88 SER A CA 1
ATOM 668 C C . SER A 1 88 ? -5.875 -3.637 2.030 1.00 94.62 88 SER A C 1
ATOM 670 O O . SER A 1 88 ? -6.407 -3.880 3.115 1.00 94.62 88 SER A O 1
ATOM 672 N N . GLY A 1 89 ? -6.593 -3.525 0.909 1.00 93.94 89 GLY A N 1
ATOM 673 C CA . GLY A 1 89 ? -8.050 -3.671 0.864 1.00 93.94 89 GLY A CA 1
ATOM 674 C C . GLY A 1 89 ? -8.528 -5.054 1.318 1.00 93.94 89 GLY A C 1
ATOM 675 O O . GLY A 1 89 ? -9.452 -5.153 2.131 1.00 93.94 89 GLY A O 1
ATOM 676 N N . ILE A 1 90 ? -7.864 -6.123 0.865 1.00 95.31 90 ILE A N 1
ATOM 677 C CA . ILE A 1 90 ? -8.171 -7.501 1.290 1.00 95.31 90 ILE A CA 1
ATOM 678 C C . ILE A 1 90 ? -7.879 -7.683 2.783 1.00 95.31 90 ILE A C 1
ATOM 680 O O . ILE A 1 90 ? -8.698 -8.253 3.508 1.00 95.31 90 ILE A O 1
ATOM 684 N N . LEU A 1 91 ? -6.745 -7.172 3.269 1.00 94.75 91 LEU A N 1
ATOM 685 C CA . LEU A 1 91 ? -6.393 -7.228 4.688 1.00 94.75 91 LEU A CA 1
ATOM 686 C C . LEU A 1 91 ? -7.419 -6.479 5.547 1.00 94.75 91 LEU A C 1
ATOM 688 O O . LEU A 1 91 ? -7.875 -7.012 6.561 1.00 94.75 91 LEU A O 1
ATOM 692 N N . MET A 1 92 ? -7.860 -5.299 5.113 1.00 92.56 92 MET A N 1
ATOM 693 C CA . MET A 1 92 ? -8.908 -4.539 5.793 1.00 92.56 92 MET A CA 1
ATOM 694 C C . MET A 1 92 ? -10.239 -5.304 5.825 1.00 92.56 92 MET A C 1
ATOM 696 O O . MET A 1 92 ? -10.866 -5.403 6.881 1.00 92.56 92 MET A O 1
ATOM 700 N N . ALA A 1 93 ? -10.648 -5.919 4.712 1.00 93.75 93 ALA A N 1
ATOM 701 C CA . ALA A 1 93 ? -11.839 -6.770 4.680 1.00 93.75 93 ALA A CA 1
ATOM 702 C C . ALA A 1 93 ? -11.699 -7.974 5.631 1.00 93.75 93 ALA A C 1
ATOM 704 O O . ALA A 1 93 ? -12.609 -8.266 6.409 1.00 93.75 93 ALA A O 1
ATOM 705 N N . SER A 1 94 ? -10.534 -8.627 5.652 1.00 92.56 94 SER A N 1
ATOM 706 C CA . SER A 1 94 ? -10.266 -9.761 6.544 1.00 92.56 94 SER A CA 1
ATOM 707 C C . SER A 1 94 ? -10.328 -9.384 8.032 1.00 92.56 94 SER A C 1
ATOM 709 O O . SER A 1 94 ? -10.820 -10.167 8.850 1.00 92.56 94 SER A O 1
ATOM 711 N N . LEU A 1 95 ? -9.926 -8.158 8.388 1.00 92.12 95 LEU A N 1
ATOM 712 C CA . LEU A 1 95 ? -10.051 -7.626 9.745 1.00 92.12 95 LEU A CA 1
ATOM 713 C C . LEU A 1 95 ? -11.522 -7.483 10.161 1.00 92.12 95 LEU A C 1
ATOM 715 O O . LEU A 1 95 ? -11.891 -7.883 11.268 1.00 92.12 95 LEU A O 1
ATOM 719 N N . VAL A 1 96 ? -12.372 -6.970 9.265 1.00 89.69 96 VAL A N 1
ATOM 720 C CA . VAL A 1 96 ? -13.823 -6.854 9.494 1.00 89.69 96 VAL A CA 1
ATOM 721 C C . VAL A 1 96 ? -14.465 -8.236 9.658 1.00 89.69 96 VAL A C 1
ATOM 723 O O . VAL A 1 96 ? -15.287 -8.431 10.557 1.00 89.69 96 VAL A O 1
ATOM 726 N N . ILE A 1 97 ? -14.055 -9.217 8.846 1.00 91.06 97 ILE A N 1
ATOM 727 C CA . ILE A 1 97 ? -14.532 -10.605 8.951 1.00 91.06 97 ILE A CA 1
ATOM 728 C C . ILE A 1 97 ? -14.160 -11.199 10.314 1.00 91.06 97 ILE A C 1
ATOM 730 O O . ILE A 1 97 ? -15.020 -11.771 10.986 1.00 91.06 97 ILE A O 1
ATOM 734 N N . ARG A 1 98 ? -12.911 -11.012 10.763 1.00 90.44 98 ARG A N 1
ATOM 735 C CA . ARG A 1 98 ? -12.427 -11.513 12.060 1.00 90.44 98 A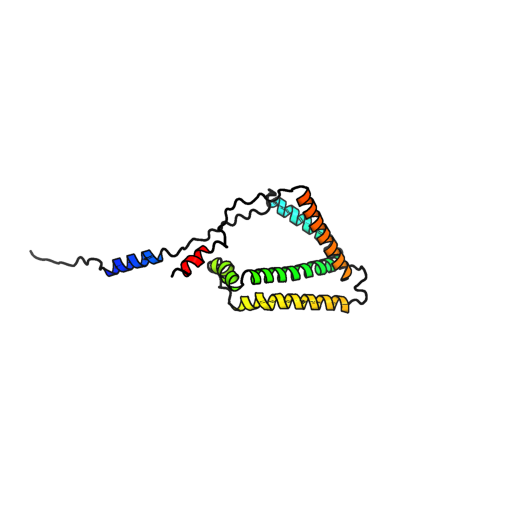RG A CA 1
ATOM 736 C C . ARG A 1 98 ? -13.138 -10.870 13.251 1.00 90.44 98 ARG A C 1
ATOM 738 O O . ARG A 1 98 ? -13.380 -11.547 14.246 1.00 90.44 98 ARG A O 1
ATOM 745 N N . TYR A 1 99 ? -13.465 -9.583 13.164 1.00 86.88 99 TYR A N 1
ATOM 746 C CA . TYR A 1 99 ? -14.214 -8.877 14.208 1.00 86.88 99 TYR A CA 1
ATOM 747 C C . TYR A 1 99 ? -15.686 -9.327 14.291 1.00 86.88 99 TYR A C 1
ATOM 749 O O . TYR A 1 99 ? -16.311 -9.267 15.351 1.00 86.88 99 TYR A O 1
ATOM 757 N N . GLY A 1 100 ? -16.237 -9.817 13.182 1.00 87.06 100 GLY A N 1
ATOM 758 C CA . GLY A 1 100 ? -17.636 -10.199 13.052 1.00 87.06 100 GLY A CA 1
ATOM 759 C C . GLY A 1 100 ? -18.413 -9.109 12.310 1.00 87.06 100 GLY A C 1
ATOM 760 O O . GLY A 1 100 ? -18.736 -8.077 12.902 1.00 87.06 100 GLY A O 1
ATOM 761 N N . PRO A 1 101 ? -18.785 -9.322 11.035 1.00 86.31 101 PRO A N 1
ATOM 762 C CA . PRO A 1 101 ? -19.330 -8.263 10.182 1.00 86.31 101 PRO A CA 1
ATOM 763 C C . PRO A 1 101 ? -20.708 -7.761 10.644 1.00 86.31 101 PRO A C 1
ATOM 765 O O . PRO A 1 101 ? -21.034 -6.589 10.462 1.00 86.31 101 PRO A O 1
ATOM 768 N N . MET A 1 102 ? -21.500 -8.613 11.310 1.00 83.31 102 MET A N 1
ATOM 769 C CA . MET A 1 102 ? -22.755 -8.211 11.962 1.00 83.31 102 MET A CA 1
ATOM 770 C C . MET A 1 102 ? -22.514 -7.234 13.120 1.00 83.31 102 MET A C 1
ATOM 772 O O . MET A 1 102 ? -23.175 -6.198 13.185 1.00 83.31 102 MET A O 1
ATOM 776 N N . LYS A 1 103 ? -21.546 -7.543 13.995 1.00 81.88 103 LYS A N 1
ATOM 777 C CA . LYS A 1 103 ? -21.172 -6.689 15.133 1.00 81.88 103 LYS A CA 1
ATOM 778 C C . LYS A 1 103 ? -20.539 -5.387 14.655 1.00 81.88 103 LYS A C 1
ATOM 780 O O . LYS A 1 103 ? -20.891 -4.330 15.157 1.00 81.88 103 LYS A O 1
ATOM 785 N N . TYR A 1 104 ? -19.672 -5.454 13.643 1.00 83.62 104 TYR A N 1
ATOM 786 C CA . TYR A 1 104 ? -19.076 -4.272 13.017 1.00 83.62 104 TYR A CA 1
ATOM 787 C C . TYR A 1 104 ? -20.154 -3.310 12.510 1.00 83.62 104 TYR A C 1
ATOM 789 O O . TYR A 1 104 ? -20.184 -2.142 12.880 1.00 83.62 104 TYR A O 1
ATOM 797 N N . ARG A 1 105 ? -21.100 -3.816 11.716 1.00 85.00 105 ARG A N 1
ATOM 798 C CA . ARG A 1 105 ? -22.189 -3.008 11.166 1.00 85.00 105 ARG A CA 1
ATOM 799 C C . ARG A 1 105 ? -23.054 -2.363 12.252 1.00 85.00 105 ARG A C 1
ATOM 801 O O . ARG A 1 105 ? -23.387 -1.191 12.138 1.00 85.00 105 ARG A O 1
ATOM 808 N N . GLN A 1 106 ? -23.447 -3.122 13.273 1.00 80.19 106 GLN A N 1
ATOM 809 C CA . GLN A 1 106 ? -24.328 -2.613 14.326 1.00 80.19 106 GLN A CA 1
ATOM 810 C C . GLN A 1 106 ? -23.593 -1.623 15.230 1.00 80.19 106 GLN A C 1
ATOM 812 O O . GLN A 1 106 ? -24.002 -0.474 15.325 1.00 80.19 106 GLN A O 1
ATOM 817 N N . CYS A 1 107 ? -22.478 -2.049 15.823 1.00 77.38 107 CYS A N 1
ATOM 818 C CA . CYS A 1 107 ? -21.808 -1.296 16.874 1.00 77.38 107 CYS A CA 1
ATOM 819 C C . CYS A 1 107 ? -20.900 -0.180 16.351 1.00 77.38 107 CYS A C 1
ATOM 821 O O . CYS A 1 107 ? -20.745 0.808 17.048 1.00 77.38 107 CYS A O 1
ATOM 823 N N . ILE A 1 108 ? -20.267 -0.326 15.178 1.00 78.12 108 ILE A N 1
ATOM 824 C CA . ILE A 1 108 ? -19.314 0.672 14.650 1.00 78.12 108 ILE A CA 1
ATOM 825 C C . ILE A 1 108 ? -19.990 1.637 13.675 1.00 78.12 108 ILE A C 1
ATOM 827 O O . ILE A 1 108 ? -19.660 2.818 13.669 1.00 78.12 108 ILE A O 1
ATOM 831 N N . VAL A 1 109 ? -20.909 1.152 12.836 1.00 79.00 109 VAL A N 1
ATOM 832 C CA . VAL A 1 109 ? -21.515 1.984 11.784 1.00 79.00 109 VAL A CA 1
ATOM 833 C C . VAL A 1 109 ? -22.840 2.577 12.249 1.00 79.00 109 VAL A C 1
ATOM 835 O O . VAL A 1 109 ? -22.974 3.793 12.319 1.00 79.00 109 VAL A O 1
ATOM 838 N N . ASN A 1 110 ? -23.808 1.733 12.607 1.00 79.06 110 ASN A N 1
ATOM 839 C CA . ASN A 1 110 ? -25.172 2.195 12.866 1.00 79.06 110 ASN A CA 1
ATOM 840 C C . ASN A 1 110 ? -25.331 2.898 14.227 1.00 79.06 110 ASN A C 1
ATOM 842 O O . ASN A 1 110 ? -26.099 3.845 14.324 1.00 79.06 110 ASN A O 1
ATOM 846 N N . GLU A 1 111 ? -24.612 2.467 15.269 1.00 73.94 111 GLU A N 1
ATOM 847 C CA . GLU A 1 111 ? -24.691 3.092 16.603 1.00 73.94 111 GLU A CA 1
ATOM 848 C C . GLU A 1 111 ? -24.034 4.487 16.643 1.00 73.94 111 GLU A C 1
ATOM 850 O O . GLU A 1 111 ? -24.465 5.367 17.383 1.00 73.94 111 GLU A O 1
ATOM 855 N N . PHE A 1 112 ? -22.982 4.701 15.844 1.00 67.56 112 PHE A N 1
ATOM 856 C CA . PHE A 1 112 ? -22.257 5.976 15.782 1.00 67.56 112 PHE A CA 1
ATOM 857 C C . PHE A 1 112 ? -22.815 6.941 14.724 1.00 67.56 112 PHE A C 1
ATOM 859 O O . PHE A 1 112 ? -22.531 8.139 14.785 1.00 67.56 112 PHE A O 1
ATOM 866 N N . GLY A 1 113 ? -23.603 6.441 13.768 1.00 63.25 113 GLY A N 1
ATOM 867 C CA . GLY A 1 113 ? -24.286 7.231 12.745 1.00 63.25 113 GLY A CA 1
ATOM 868 C C . GLY A 1 113 ? -25.559 7.877 13.285 1.00 63.25 113 GLY A C 1
ATOM 869 O O . GLY A 1 113 ? -26.660 7.423 12.987 1.00 63.25 113 GLY A O 1
ATOM 870 N N . ILE A 1 114 ? -25.420 8.927 14.096 1.00 61.88 114 ILE A N 1
ATOM 871 C CA . ILE A 1 114 ? -26.566 9.719 14.564 1.00 61.88 114 ILE A CA 1
ATOM 872 C C . ILE A 1 114 ? -27.203 10.396 13.336 1.00 61.88 114 ILE A C 1
ATOM 874 O O . ILE A 1 114 ? -26.540 11.185 12.669 1.00 61.88 114 ILE A O 1
ATOM 878 N N . ASP A 1 115 ? -28.464 10.061 13.043 1.00 71.25 115 ASP A N 1
ATOM 879 C CA . ASP A 1 115 ? -29.260 10.523 11.888 1.00 71.25 115 ASP A CA 1
ATOM 880 C C . ASP A 1 115 ? -28.784 10.075 10.483 1.00 71.25 115 ASP A C 1
ATOM 882 O O . ASP A 1 115 ? -29.226 10.639 9.479 1.00 71.25 115 ASP A O 1
ATOM 886 N N . ASP A 1 116 ? -27.940 9.038 10.374 1.00 76.06 116 ASP A N 1
ATOM 887 C CA . ASP A 1 116 ? -27.500 8.489 9.076 1.00 76.06 116 ASP A CA 1
ATOM 888 C C . ASP A 1 116 ? -28.287 7.228 8.650 1.00 76.06 116 ASP A C 1
ATOM 890 O O . ASP A 1 116 ? -28.935 6.542 9.450 1.00 76.06 116 ASP A O 1
ATOM 894 N N . TRP A 1 117 ? -28.247 6.904 7.355 1.00 77.44 117 TRP A N 1
ATOM 895 C CA . TRP A 1 117 ? -28.896 5.725 6.794 1.00 77.44 117 TRP A CA 1
ATOM 896 C C . TRP A 1 117 ? -28.270 4.438 7.336 1.00 77.44 117 TRP A C 1
ATOM 898 O O . TRP A 1 117 ? -27.090 4.146 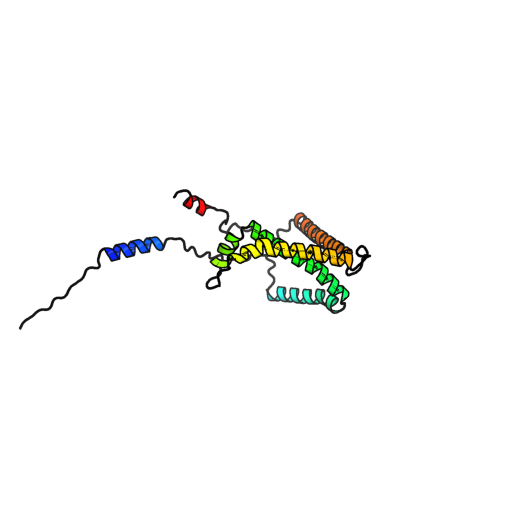7.135 1.00 77.44 117 TRP A O 1
ATOM 908 N N . ASN A 1 118 ? -29.106 3.599 7.952 1.00 80.88 118 ASN A N 1
ATOM 909 C CA . ASN A 1 118 ? -28.685 2.295 8.442 1.00 80.88 118 ASN A CA 1
ATOM 910 C C . ASN A 1 118 ? -28.135 1.436 7.302 1.00 80.88 118 ASN A C 1
ATOM 912 O O . ASN A 1 118 ? -28.849 1.075 6.360 1.00 80.88 118 ASN A O 1
ATOM 916 N N . LEU A 1 119 ? -26.882 1.009 7.440 1.00 84.75 119 LEU A N 1
ATOM 917 C CA . LEU A 1 119 ? -26.243 0.137 6.464 1.00 84.75 119 LEU A CA 1
ATOM 918 C C . LEU A 1 119 ? -27.095 -1.134 6.293 1.00 84.75 119 LEU A C 1
ATOM 920 O O . LEU A 1 119 ? -27.551 -1.663 7.306 1.00 84.75 119 LEU A O 1
ATOM 924 N N . PRO A 1 120 ? -27.370 -1.657 5.086 1.00 88.06 120 PRO A N 1
ATOM 925 C CA . PRO A 1 120 ? -28.222 -2.834 4.906 1.00 88.06 120 PRO A CA 1
ATOM 926 C C . PRO A 1 120 ? -27.480 -4.148 5.198 1.00 88.06 120 PRO A C 1
ATOM 928 O O . PRO A 1 120 ? -26.255 -4.222 5.138 1.00 88.06 120 PRO A O 1
ATOM 931 N N . LYS A 1 121 ? -28.223 -5.237 5.460 1.00 87.50 121 LYS A N 1
ATOM 932 C CA . LYS A 1 121 ? -27.638 -6.582 5.677 1.00 87.50 121 LYS A CA 1
ATOM 933 C C . LYS A 1 121 ? -26.844 -7.086 4.461 1.00 87.50 121 LYS A C 1
ATOM 935 O O . LYS A 1 121 ? -25.892 -7.835 4.638 1.00 87.50 121 LYS A O 1
ATOM 940 N N . VAL A 1 122 ? -27.192 -6.640 3.250 1.00 90.88 122 VAL A N 1
ATOM 941 C CA . VAL A 1 122 ? -26.497 -6.998 1.997 1.00 90.88 122 VAL A CA 1
ATOM 942 C C . VAL A 1 122 ? -25.025 -6.577 2.016 1.00 90.88 122 VAL A C 1
ATOM 944 O O . VAL A 1 122 ? -24.179 -7.288 1.479 1.00 90.88 122 VAL A O 1
ATOM 947 N N . TRP A 1 123 ? -24.688 -5.485 2.708 1.00 90.94 123 TRP A N 1
ATOM 948 C CA . TRP A 1 123 ? -23.301 -5.037 2.840 1.00 90.94 123 TRP A CA 1
ATOM 949 C C . TRP A 1 123 ? -22.395 -6.101 3.478 1.00 90.94 123 TRP A C 1
ATOM 951 O O . TRP A 1 123 ? -21.226 -6.216 3.124 1.00 90.94 123 TRP A O 1
ATOM 961 N N . ILE A 1 124 ? -22.940 -6.941 4.363 1.00 91.50 124 ILE A N 1
ATOM 962 C CA . ILE A 1 124 ? -22.182 -8.021 5.008 1.00 91.50 124 ILE A CA 1
ATOM 963 C C . ILE A 1 124 ? -21.748 -9.067 3.987 1.00 91.50 124 ILE A C 1
ATOM 965 O O . ILE A 1 124 ? -20.602 -9.509 4.009 1.00 91.50 124 ILE A O 1
ATOM 969 N N . PHE A 1 125 ? -22.648 -9.444 3.080 1.00 92.62 125 PHE A N 1
ATOM 970 C CA . PHE A 1 125 ? -22.317 -10.338 1.976 1.00 92.62 125 PHE A CA 1
ATOM 971 C C . PHE A 1 125 ? -21.237 -9.716 1.080 1.00 92.62 125 PHE A C 1
ATOM 973 O O . PHE A 1 125 ? -20.262 -10.384 0.735 1.00 92.62 125 PHE A O 1
ATOM 980 N N . MET A 1 126 ? -21.358 -8.418 0.780 1.00 93.06 126 MET A N 1
ATOM 981 C CA . MET A 1 126 ? -20.370 -7.701 -0.027 1.00 93.06 126 MET A CA 1
ATOM 982 C C . MET A 1 126 ? -18.981 -7.700 0.621 1.00 93.06 126 MET A C 1
ATOM 984 O O . MET A 1 126 ? -18.019 -8.123 -0.012 1.00 93.06 126 MET A O 1
ATOM 988 N N . ILE A 1 127 ? -18.858 -7.288 1.886 1.00 92.81 127 ILE A N 1
ATOM 989 C CA . ILE A 1 127 ? -17.548 -7.180 2.548 1.00 92.81 127 ILE A CA 1
ATOM 990 C C . ILE A 1 127 ? -16.917 -8.543 2.856 1.00 92.81 127 ILE A C 1
ATOM 992 O O . ILE A 1 127 ? -15.698 -8.664 2.887 1.00 92.81 127 ILE A O 1
ATOM 996 N N . THR A 1 128 ? -17.738 -9.572 3.085 1.00 92.50 128 THR A N 1
ATOM 997 C CA . THR A 1 128 ? -17.253 -10.895 3.509 1.00 92.50 128 THR A CA 1
ATOM 998 C C . THR A 1 128 ? -16.880 -11.779 2.326 1.00 92.50 128 THR A C 1
ATOM 1000 O O . THR A 1 128 ? -15.961 -12.585 2.435 1.00 92.50 128 THR A O 1
ATOM 1003 N N . ILE A 1 129 ? -17.600 -11.654 1.209 1.00 93.00 129 ILE A N 1
ATOM 1004 C CA . ILE A 1 129 ? -17.453 -12.547 0.056 1.00 93.00 129 ILE A CA 1
ATOM 1005 C C . ILE A 1 129 ? -17.017 -11.760 -1.174 1.00 93.00 129 ILE A C 1
ATOM 1007 O O . ILE A 1 129 ? -15.961 -12.050 -1.726 1.00 93.00 129 ILE A O 1
ATOM 1011 N N . LEU A 1 130 ? -17.791 -10.752 -1.588 1.00 95.31 130 LEU A N 1
ATOM 1012 C CA . LEU A 1 130 ? -17.557 -10.052 -2.856 1.00 95.31 130 LEU A CA 1
ATOM 1013 C C . LEU A 1 130 ? -16.199 -9.341 -2.878 1.00 95.31 130 LEU A C 1
ATOM 1015 O O . LEU A 1 130 ? -15.432 -9.540 -3.813 1.00 95.31 130 LEU A O 1
ATOM 1019 N N . VAL A 1 131 ? -15.881 -8.558 -1.844 1.00 94.56 131 VAL A N 1
ATOM 1020 C CA . VAL A 1 131 ? -14.652 -7.750 -1.787 1.00 94.56 131 VAL A CA 1
ATOM 1021 C C . VAL A 1 131 ? -13.386 -8.620 -1.744 1.00 94.56 131 VAL A C 1
ATOM 1023 O O . VAL A 1 131 ? -12.512 -8.406 -2.585 1.00 94.56 131 VAL A O 1
ATOM 1026 N N . PRO A 1 132 ? -13.257 -9.627 -0.851 1.00 94.38 132 PRO A N 1
ATOM 1027 C CA . PRO A 1 132 ? -12.087 -10.503 -0.854 1.00 94.38 132 PRO A CA 1
ATOM 1028 C C . PRO A 1 132 ? -11.951 -11.296 -2.156 1.00 94.38 132 PRO A C 1
ATOM 1030 O O . PRO A 1 132 ? -10.850 -11.404 -2.691 1.00 94.38 132 PRO A O 1
ATOM 1033 N N . LEU A 1 133 ? -13.063 -11.814 -2.691 1.00 96.31 133 LEU A N 1
ATOM 1034 C CA . LEU A 1 133 ? -13.066 -12.575 -3.940 1.00 96.31 133 LEU A CA 1
ATOM 1035 C C . LEU A 1 133 ? -12.621 -11.708 -5.122 1.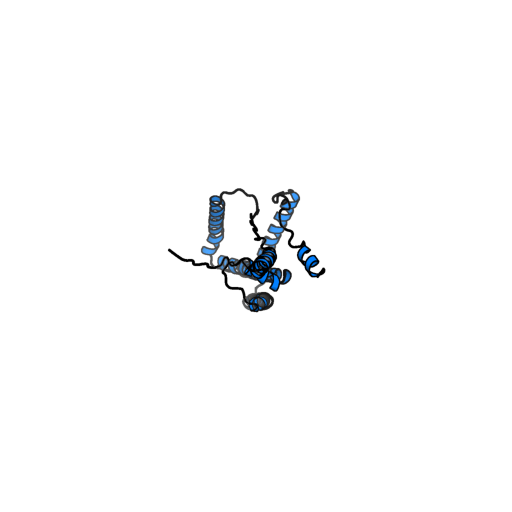00 96.31 133 LEU A C 1
ATOM 1037 O O . LEU A 1 133 ? -11.748 -12.120 -5.882 1.00 96.31 133 LEU A O 1
ATOM 1041 N N . GLN A 1 134 ? -13.162 -10.494 -5.247 1.00 96.00 134 GLN A N 1
ATOM 1042 C CA . GLN A 1 134 ? -12.760 -9.546 -6.283 1.00 96.00 134 GLN A CA 1
ATOM 1043 C C . GLN A 1 134 ? -11.276 -9.188 -6.163 1.00 96.00 134 GLN A C 1
ATOM 1045 O O . GLN A 1 134 ? -10.574 -9.190 -7.170 1.00 96.00 134 GLN A O 1
ATOM 1050 N N . GLY A 1 135 ? -10.781 -8.937 -4.948 1.00 94.56 135 GLY A N 1
ATOM 1051 C CA . GLY A 1 135 ? -9.364 -8.659 -4.719 1.00 94.56 135 GLY A CA 1
ATOM 1052 C C . GLY A 1 135 ? -8.458 -9.809 -5.170 1.00 94.56 135 GLY A C 1
ATOM 1053 O O . GLY A 1 135 ? -7.484 -9.576 -5.880 1.00 94.56 135 GLY A O 1
ATOM 1054 N N . ILE A 1 136 ? -8.800 -11.054 -4.823 1.00 95.19 136 ILE A N 1
ATOM 1055 C CA . ILE A 1 136 ? -8.025 -12.239 -5.226 1.00 95.19 136 ILE A CA 1
ATOM 1056 C C . ILE A 1 136 ? -8.050 -12.426 -6.747 1.00 95.19 136 ILE A C 1
ATOM 1058 O O . ILE A 1 136 ? -7.000 -12.648 -7.348 1.00 95.19 136 ILE A O 1
ATOM 1062 N N . ILE A 1 137 ? -9.224 -12.314 -7.377 1.00 96.25 137 ILE A N 1
ATOM 1063 C CA . ILE A 1 137 ? -9.364 -12.456 -8.834 1.00 96.25 137 ILE A CA 1
ATOM 1064 C C . ILE A 1 137 ? -8.536 -11.390 -9.555 1.00 96.25 137 ILE A C 1
ATOM 1066 O O . ILE A 1 137 ? -7.794 -11.734 -10.471 1.00 96.25 137 ILE A O 1
ATOM 1070 N N . LEU A 1 138 ? -8.608 -10.126 -9.126 1.00 95.00 138 LEU A N 1
ATOM 1071 C CA . LEU A 1 138 ? -7.834 -9.044 -9.735 1.00 95.00 138 LEU A CA 1
ATOM 1072 C C . LEU A 1 138 ? -6.326 -9.260 -9.590 1.00 95.00 138 LEU A C 1
ATOM 1074 O O . LEU A 1 138 ? -5.603 -9.048 -10.556 1.00 95.00 138 LEU A O 1
ATOM 1078 N N . ILE A 1 139 ? -5.853 -9.728 -8.431 1.00 93.38 139 ILE A N 1
ATOM 1079 C CA . ILE A 1 139 ? -4.428 -10.030 -8.228 1.00 93.38 139 ILE A CA 1
ATOM 1080 C C . ILE A 1 139 ? -3.972 -11.167 -9.152 1.00 93.38 139 ILE A C 1
ATOM 1082 O O . ILE A 1 139 ? -2.943 -11.039 -9.809 1.00 93.38 139 ILE A O 1
ATOM 1086 N N . ILE A 1 140 ? -4.728 -12.268 -9.232 1.00 93.62 140 ILE A N 1
ATOM 1087 C CA . ILE A 1 140 ? -4.379 -13.404 -10.101 1.00 93.62 140 ILE A CA 1
ATOM 1088 C C . ILE A 1 140 ? -4.372 -12.975 -11.567 1.00 93.62 140 ILE A C 1
ATOM 1090 O O . ILE A 1 140 ? -3.437 -13.295 -12.300 1.00 93.62 140 ILE A O 1
ATOM 1094 N N . TRP A 1 141 ? -5.411 -12.253 -11.987 1.00 94.25 141 TRP A N 1
ATOM 1095 C CA . TRP A 1 141 ? -5.530 -11.768 -13.354 1.00 94.25 141 TRP A CA 1
ATOM 1096 C C . TRP A 1 141 ? -4.386 -10.822 -13.716 1.00 94.25 141 TRP A C 1
ATOM 1098 O O . TRP A 1 141 ? -3.774 -10.996 -14.764 1.00 94.25 141 TRP A O 1
ATOM 1108 N N . TRP A 1 142 ? -4.040 -9.892 -12.827 1.00 90.62 142 TRP A N 1
ATOM 1109 C CA . TRP A 1 142 ? -2.929 -8.970 -13.037 1.00 90.62 142 TRP A CA 1
ATOM 1110 C C . TRP A 1 142 ? -1.582 -9.699 -13.145 1.00 90.62 142 TRP A C 1
ATOM 1112 O O . TRP A 1 142 ? -0.817 -9.435 -14.066 1.00 90.62 142 TRP A O 1
ATOM 1122 N N . ILE A 1 143 ? -1.305 -10.673 -12.266 1.00 88.31 143 ILE A N 1
ATOM 1123 C CA . ILE A 1 143 ? -0.071 -11.478 -12.354 1.00 88.31 143 ILE A CA 1
ATOM 1124 C C . ILE A 1 143 ? -0.010 -12.219 -13.695 1.00 88.31 143 ILE A C 1
ATOM 1126 O O . ILE A 1 143 ? 1.044 -12.265 -14.328 1.00 88.31 143 ILE A O 1
ATOM 1130 N N . TYR A 1 144 ? -1.133 -12.794 -14.130 1.00 90.81 144 TYR A N 1
ATOM 1131 C CA . TYR A 1 144 ? -1.217 -13.466 -15.423 1.00 90.81 144 TYR A CA 1
ATOM 1132 C C . TYR A 1 144 ? -0.939 -12.502 -16.582 1.00 90.81 144 TYR A C 1
ATOM 1134 O O . TYR A 1 144 ? -0.144 -12.833 -17.458 1.00 90.81 144 TYR A O 1
ATOM 1142 N N . ASP A 1 145 ? -1.546 -11.316 -16.568 1.00 90.06 145 ASP A N 1
ATOM 1143 C CA . ASP A 1 145 ? -1.385 -10.302 -17.612 1.00 90.06 145 ASP A CA 1
ATOM 1144 C C . ASP A 1 145 ? 0.072 -9.831 -17.744 1.00 90.06 145 ASP A C 1
ATOM 1146 O O . ASP A 1 145 ? 0.607 -9.776 -18.851 1.00 90.06 145 ASP A O 1
ATOM 1150 N N . MET A 1 146 ? 0.757 -9.613 -16.618 1.00 84.94 146 MET A N 1
ATOM 1151 C CA . MET A 1 146 ? 2.168 -9.206 -16.599 1.00 84.94 146 MET A CA 1
ATOM 1152 C C . MET A 1 146 ? 3.105 -10.282 -17.167 1.00 84.94 146 MET A C 1
ATOM 1154 O O . MET A 1 146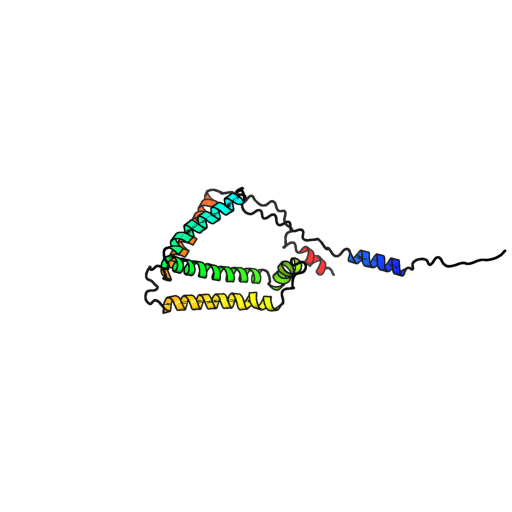 ? 4.074 -9.965 -17.853 1.00 84.94 146 MET A O 1
ATOM 1158 N N . ILE A 1 147 ? 2.826 -11.562 -16.899 1.00 86.56 147 ILE A N 1
ATOM 1159 C CA . ILE A 1 147 ? 3.634 -12.683 -17.412 1.00 86.56 147 ILE A CA 1
ATOM 1160 C C . ILE A 1 147 ? 3.324 -12.953 -18.890 1.00 86.56 147 ILE A C 1
ATOM 1162 O O . ILE A 1 147 ? 4.220 -13.299 -19.657 1.00 86.56 147 ILE A O 1
ATOM 1166 N N . ALA A 1 148 ? 2.060 -12.827 -19.297 1.00 88.44 148 ALA A N 1
ATOM 1167 C CA . ALA A 1 148 ? 1.635 -13.081 -20.669 1.00 88.44 148 ALA A CA 1
ATOM 1168 C C . ALA A 1 148 ? 2.071 -11.968 -21.635 1.00 88.44 148 ALA A C 1
ATOM 1170 O O . ALA A 1 148 ? 2.366 -12.253 -22.797 1.00 88.44 148 ALA A O 1
ATOM 1171 N N . SER A 1 149 ? 2.116 -10.720 -21.161 1.00 85.12 149 SER A N 1
ATOM 1172 C CA . SER A 1 149 ? 2.451 -9.552 -21.981 1.00 85.12 149 SER A CA 1
ATOM 1173 C C . SER A 1 149 ? 3.951 -9.395 -22.238 1.00 85.12 149 SER A C 1
ATOM 1175 O O . SER A 1 149 ? 4.324 -8.859 -23.282 1.00 85.12 149 SER A O 1
ATOM 1177 N N . ASP A 1 150 ? 4.815 -9.886 -21.341 1.00 80.94 150 ASP A N 1
ATOM 1178 C CA . ASP A 1 150 ? 6.271 -9.827 -21.510 1.00 80.94 150 ASP A CA 1
ATOM 1179 C C . ASP A 1 150 ? 6.931 -11.215 -21.363 1.00 80.94 150 ASP A C 1
ATOM 1181 O O . ASP A 1 150 ? 7.048 -11.742 -20.251 1.00 80.94 150 ASP A O 1
ATOM 1185 N N . PRO A 1 151 ? 7.447 -11.817 -22.45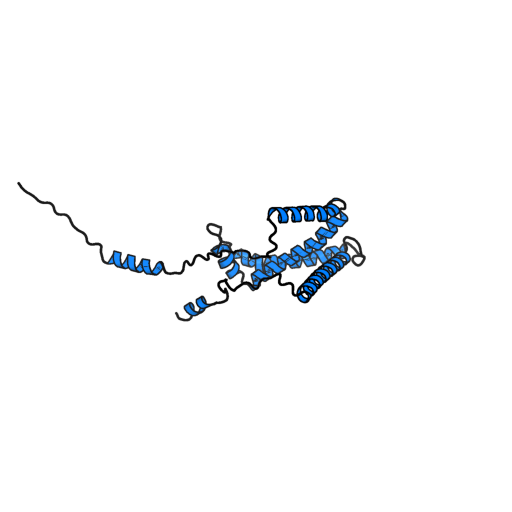6 1.00 77.31 151 PRO A N 1
ATOM 1186 C CA . PRO A 1 151 ? 8.156 -13.095 -22.389 1.00 77.31 151 PRO A CA 1
ATOM 1187 C C . PRO A 1 151 ? 9.467 -13.027 -21.584 1.00 77.31 151 PRO A C 1
ATOM 1189 O O . PRO A 1 151 ? 9.972 -14.069 -21.161 1.00 77.31 151 PRO A O 1
ATOM 1192 N N . HIS A 1 152 ? 10.007 -11.828 -21.337 1.00 81.56 152 HIS A N 1
ATOM 1193 C CA . HIS A 1 152 ? 11.200 -11.586 -20.524 1.00 81.56 152 HIS A CA 1
ATOM 1194 C C . HIS A 1 152 ? 10.867 -10.954 -19.164 1.00 81.56 152 HIS A C 1
ATOM 1196 O O . HIS A 1 152 ? 11.699 -10.244 -18.602 1.00 81.56 152 HIS A O 1
ATOM 1202 N N . TRP A 1 153 ? 9.704 -11.263 -18.581 1.00 75.38 153 TRP A N 1
ATOM 1203 C CA . TRP A 1 153 ? 9.263 -10.793 -17.253 1.00 75.38 153 TRP A CA 1
ATOM 1204 C C . TRP A 1 153 ? 10.301 -10.959 -16.113 1.00 75.38 153 TRP A C 1
ATOM 1206 O O . TRP A 1 153 ? 10.232 -10.280 -15.083 1.00 75.38 153 TRP A O 1
ATOM 1216 N N . TYR A 1 154 ? 11.276 -11.858 -16.281 1.00 76.88 154 TYR A N 1
ATOM 1217 C CA . TYR A 1 154 ? 12.370 -12.118 -15.339 1.00 76.88 154 TYR A CA 1
ATOM 1218 C C . TYR A 1 154 ? 13.567 -11.156 -15.483 1.00 76.88 154 TYR A C 1
ATOM 1220 O O . TYR A 1 154 ? 14.457 -11.139 -14.631 1.00 76.88 154 TYR A O 1
ATOM 1228 N N . MET A 1 155 ? 13.643 -10.379 -16.567 1.00 80.00 155 MET A N 1
ATOM 1229 C CA . MET A 1 155 ? 14.685 -9.370 -16.752 1.00 80.00 155 MET A CA 1
ATOM 1230 C C . MET A 1 155 ? 14.396 -8.132 -15.900 1.00 80.00 155 MET A C 1
ATOM 1232 O O . MET A 1 155 ? 13.247 -7.756 -15.669 1.00 80.00 155 MET A O 1
ATOM 1236 N N . PHE A 1 156 ? 15.458 -7.483 -15.419 1.00 77.75 156 PHE A N 1
ATOM 1237 C CA . PHE A 1 156 ? 15.341 -6.277 -14.605 1.00 77.75 156 PHE A CA 1
ATOM 1238 C C . PHE A 1 156 ? 15.077 -5.061 -15.503 1.00 77.75 156 PHE A C 1
ATOM 1240 O O . PHE A 1 156 ? 16.005 -4.406 -15.980 1.00 77.75 156 PHE A O 1
ATOM 1247 N N . THR A 1 157 ? 13.801 -4.789 -15.756 1.00 77.56 157 THR A N 1
ATOM 1248 C CA . THR A 1 157 ? 13.313 -3.606 -16.472 1.00 77.56 157 THR A CA 1
ATOM 1249 C C . THR A 1 157 ? 12.376 -2.823 -15.556 1.00 77.56 157 THR A C 1
ATOM 1251 O O . THR A 1 157 ? 11.952 -3.326 -14.520 1.00 77.56 157 THR A O 1
ATOM 1254 N N . TYR A 1 158 ? 12.081 -1.567 -15.900 1.00 69.75 158 TYR A N 1
ATOM 1255 C CA . TYR A 1 158 ? 11.294 -0.690 -15.029 1.00 69.75 158 TYR A CA 1
ATOM 1256 C C . TYR A 1 158 ? 9.884 -1.215 -14.747 1.00 69.75 158 TYR A C 1
ATOM 1258 O O . TYR A 1 158 ? 9.375 -0.940 -13.678 1.00 69.75 158 TYR A O 1
ATOM 1266 N N . GLU A 1 159 ? 9.276 -1.988 -15.645 1.00 75.06 159 GLU A N 1
ATOM 1267 C CA . GLU A 1 159 ? 7.886 -2.447 -15.502 1.00 75.06 159 GLU A CA 1
ATOM 1268 C C . GLU A 1 159 ? 7.764 -3.960 -15.277 1.00 75.06 159 GLU A C 1
ATOM 1270 O O . GLU A 1 159 ? 6.662 -4.503 -15.324 1.00 75.06 159 GLU A O 1
ATOM 1275 N N . SER A 1 160 ? 8.868 -4.674 -15.039 1.00 80.81 160 SER A N 1
ATOM 1276 C CA . SER A 1 160 ? 8.801 -6.127 -14.891 1.00 80.81 160 SER A CA 1
ATOM 1277 C C . SER A 1 160 ? 8.331 -6.573 -13.507 1.00 80.81 160 SER A C 1
ATOM 1279 O O . SER A 1 160 ? 8.469 -5.891 -12.495 1.00 80.81 160 SER A O 1
ATOM 1281 N N . VAL A 1 161 ? 7.838 -7.810 -13.424 1.00 80.38 161 VAL A N 1
ATOM 1282 C CA . VAL A 1 161 ? 7.520 -8.458 -12.137 1.00 80.38 161 VAL A CA 1
ATOM 1283 C C . VAL A 1 161 ? 8.757 -8.514 -11.227 1.00 80.38 161 VAL A C 1
ATOM 1285 O O . VAL A 1 161 ? 8.656 -8.445 -10.001 1.00 80.38 161 VAL A O 1
ATOM 1288 N N . THR A 1 162 ? 9.946 -8.592 -11.827 1.00 80.50 162 THR A N 1
ATOM 1289 C CA . THR A 1 162 ? 11.218 -8.655 -11.106 1.00 80.50 162 THR A CA 1
ATOM 1290 C C . THR A 1 162 ? 11.557 -7.340 -10.403 1.00 80.50 162 THR A C 1
ATOM 1292 O O . THR A 1 162 ? 12.013 -7.391 -9.257 1.00 80.50 162 THR A O 1
ATOM 1295 N N . SER A 1 163 ? 11.319 -6.176 -11.026 1.00 84.50 163 SER A N 1
ATOM 1296 C CA . SER A 1 163 ? 11.520 -4.880 -10.354 1.00 84.50 163 SER A CA 1
ATOM 1297 C C . SER A 1 163 ? 10.586 -4.745 -9.155 1.00 84.50 163 SER A C 1
ATOM 1299 O O . SER A 1 163 ? 11.051 -4.422 -8.061 1.00 84.50 163 SER A O 1
ATOM 1301 N N . LEU A 1 164 ? 9.316 -5.134 -9.314 1.00 86.38 164 LEU A N 1
ATOM 1302 C CA . LEU A 1 164 ? 8.342 -5.156 -8.224 1.00 86.38 164 LEU A CA 1
ATOM 1303 C C . LEU A 1 164 ? 8.828 -6.014 -7.049 1.00 86.38 164 LEU A C 1
ATOM 1305 O O . LEU A 1 164 ? 8.8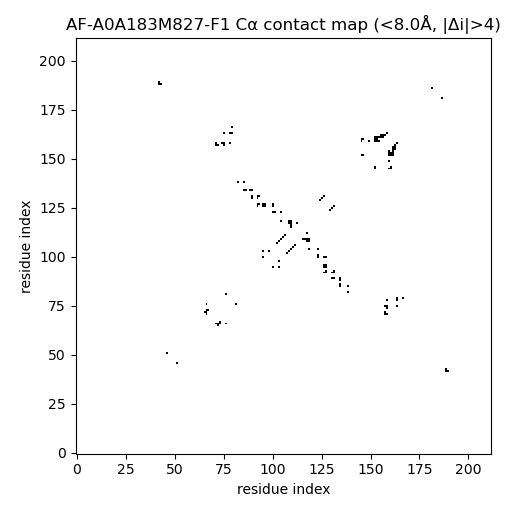59 -5.544 -5.912 1.00 86.38 164 LEU A O 1
ATOM 1309 N N . CYS A 1 165 ? 9.260 -7.254 -7.294 1.00 85.94 165 CYS A N 1
ATOM 1310 C CA . CYS A 1 165 ? 9.774 -8.111 -6.223 1.00 85.94 165 CYS A CA 1
ATOM 1311 C C . CYS A 1 165 ? 10.979 -7.483 -5.504 1.00 85.94 165 CYS A C 1
ATOM 1313 O O . CYS A 1 165 ? 11.046 -7.522 -4.274 1.00 85.94 165 CYS A O 1
ATOM 1315 N N . VAL A 1 166 ? 11.916 -6.886 -6.246 1.00 88.94 166 VAL A N 1
ATOM 1316 C CA . VAL A 1 166 ? 13.097 -6.228 -5.667 1.00 88.94 166 VAL A CA 1
ATOM 1317 C C . VAL A 1 166 ? 12.699 -5.028 -4.805 1.00 88.94 166 VAL A C 1
ATOM 1319 O O . VAL A 1 166 ? 13.184 -4.905 -3.680 1.00 88.94 166 VAL A O 1
ATOM 1322 N N . GLU A 1 167 ? 11.788 -4.178 -5.274 1.00 90.88 167 GLU A N 1
ATOM 1323 C CA . GLU A 1 167 ? 11.318 -3.005 -4.526 1.00 90.88 167 GLU A CA 1
ATOM 1324 C C . GLU A 1 167 ? 10.629 -3.388 -3.214 1.00 90.88 167 GLU A C 1
ATOM 1326 O O . GLU A 1 167 ? 10.935 -2.824 -2.159 1.00 90.88 167 GLU A O 1
ATOM 1331 N N . TRP A 1 168 ? 9.767 -4.406 -3.241 1.00 91.69 168 TRP A N 1
ATOM 1332 C CA . TRP A 1 168 ? 9.121 -4.926 -2.036 1.00 91.69 168 TRP A CA 1
ATOM 1333 C C . TRP A 1 168 ? 10.124 -5.545 -1.058 1.00 91.69 168 TRP A C 1
ATOM 1335 O O . TRP A 1 168 ? 10.009 -5.341 0.152 1.00 91.69 168 TRP A O 1
ATOM 1345 N N . MET A 1 169 ? 11.141 -6.255 -1.554 1.00 91.94 169 MET A N 1
ATOM 1346 C CA . MET A 1 169 ? 12.207 -6.800 -0.708 1.00 91.94 169 MET A CA 1
ATOM 1347 C C . MET A 1 169 ? 13.036 -5.695 -0.050 1.00 91.94 169 MET A C 1
ATOM 1349 O O . MET A 1 169 ? 13.346 -5.793 1.139 1.00 91.94 169 MET A O 1
ATOM 1353 N N . ILE A 1 170 ? 13.347 -4.622 -0.782 1.00 92.75 170 ILE A N 1
ATOM 1354 C CA . ILE A 1 170 ? 14.029 -3.442 -0.235 1.00 92.75 170 ILE A CA 1
ATOM 1355 C C . ILE A 1 170 ? 13.157 -2.775 0.836 1.00 92.75 170 ILE A C 1
ATOM 1357 O O . ILE A 1 170 ? 13.655 -2.471 1.922 1.00 92.75 170 ILE A O 1
ATOM 1361 N N . LEU A 1 171 ? 11.859 -2.593 0.575 1.00 91.44 171 LEU A N 1
ATOM 1362 C CA . LEU A 1 171 ? 10.917 -2.009 1.532 1.00 91.44 171 LEU A CA 1
ATOM 1363 C C . LEU A 1 171 ? 10.823 -2.842 2.819 1.00 91.44 171 LEU A C 1
ATOM 1365 O O . LEU A 1 171 ? 10.923 -2.295 3.919 1.00 91.44 171 LEU A O 1
ATOM 1369 N N . LEU A 1 172 ? 10.669 -4.162 2.698 1.00 92.19 172 LEU A N 1
ATOM 1370 C CA . LEU A 1 172 ? 10.610 -5.072 3.843 1.00 92.19 172 LEU A CA 1
ATOM 1371 C C . LEU A 1 172 ? 11.925 -5.074 4.625 1.00 92.19 172 LEU A C 1
ATOM 1373 O O . LEU A 1 172 ? 11.901 -4.988 5.853 1.00 92.19 172 LEU A O 1
ATOM 1377 N N . ALA A 1 173 ? 13.068 -5.108 3.938 1.00 93.75 173 ALA A N 1
ATOM 1378 C CA . ALA A 1 173 ? 14.376 -5.022 4.578 1.00 93.75 173 ALA A CA 1
ATOM 1379 C C . 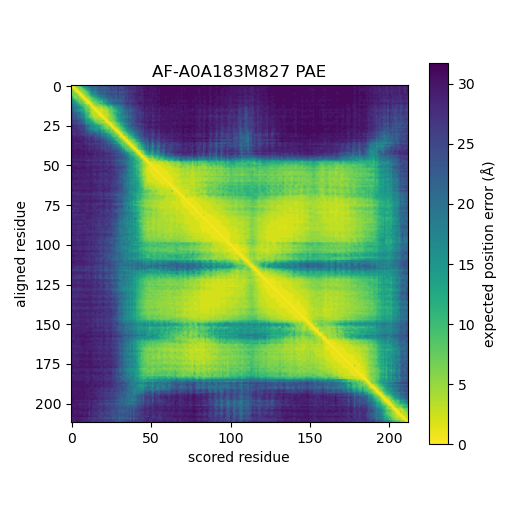ALA A 1 173 ? 14.552 -3.695 5.333 1.00 93.75 173 ALA A C 1
ATOM 1381 O O . ALA A 1 173 ? 15.035 -3.697 6.467 1.00 93.75 173 ALA A O 1
ATOM 1382 N N . ALA A 1 174 ? 14.108 -2.575 4.756 1.00 94.38 174 ALA A N 1
ATOM 1383 C CA . ALA A 1 174 ? 14.136 -1.272 5.410 1.00 94.38 174 ALA A CA 1
ATOM 1384 C C . ALA A 1 174 ? 13.227 -1.234 6.649 1.00 94.38 174 ALA A C 1
ATOM 1386 O O . ALA A 1 174 ? 13.667 -0.804 7.715 1.00 94.38 174 ALA A O 1
ATOM 1387 N N . LEU A 1 175 ? 11.990 -1.733 6.547 1.00 91.81 175 LEU A N 1
ATOM 1388 C CA . LEU A 1 175 ? 11.048 -1.801 7.670 1.00 91.81 175 LEU A CA 1
ATOM 1389 C C . LEU A 1 175 ? 11.577 -2.676 8.810 1.00 91.81 175 LEU A C 1
ATOM 1391 O O . LEU A 1 175 ? 11.572 -2.253 9.968 1.00 91.81 175 LEU A O 1
ATOM 1395 N N . VAL A 1 176 ? 12.074 -3.872 8.491 1.00 93.38 176 VAL A N 1
ATOM 1396 C CA . VAL A 1 176 ? 12.675 -4.782 9.475 1.00 93.38 176 VAL A CA 1
ATOM 1397 C C . VAL A 1 176 ? 13.926 -4.155 10.083 1.00 93.38 176 VAL A C 1
ATOM 1399 O O . VAL A 1 176 ? 14.072 -4.171 11.303 1.00 93.38 176 VAL A O 1
ATOM 1402 N N . GLY A 1 177 ? 14.790 -3.543 9.272 1.00 94.38 177 GLY A N 1
ATOM 1403 C CA . GLY A 1 177 ? 15.992 -2.856 9.737 1.00 94.38 177 GLY A CA 1
ATOM 1404 C C . GLY A 1 177 ? 15.671 -1.726 10.714 1.00 94.38 177 GLY A C 1
ATOM 1405 O O . GLY A 1 177 ? 16.223 -1.690 11.813 1.00 94.38 177 GLY A O 1
ATOM 1406 N N . ILE A 1 178 ? 14.722 -0.850 10.372 1.00 92.44 178 ILE A N 1
ATOM 1407 C CA . ILE A 1 178 ? 14.258 0.228 11.257 1.00 92.44 178 ILE A CA 1
ATOM 1408 C C . ILE A 1 178 ? 13.663 -0.350 12.543 1.00 92.44 178 ILE A C 1
ATOM 1410 O O . ILE A 1 178 ? 13.975 0.142 13.627 1.00 92.44 178 ILE A O 1
ATOM 1414 N N . ASN A 1 179 ? 12.852 -1.407 12.449 1.00 92.81 179 ASN A N 1
ATOM 1415 C CA . ASN A 1 179 ? 12.255 -2.055 13.615 1.00 92.81 179 ASN A CA 1
ATOM 1416 C C . ASN A 1 179 ? 13.322 -2.661 14.545 1.00 92.81 179 ASN A C 1
ATOM 1418 O O . ASN A 1 179 ? 13.298 -2.427 15.751 1.00 92.81 179 ASN A O 1
ATOM 1422 N N . VAL A 1 180 ? 14.312 -3.369 13.996 1.00 92.38 180 VAL A N 1
ATOM 1423 C CA . VAL A 1 180 ? 15.436 -3.930 14.762 1.00 92.38 180 VAL A CA 1
ATOM 1424 C C . VAL A 1 180 ? 16.264 -2.819 15.409 1.00 92.38 180 VAL A C 1
ATOM 1426 O O . VAL A 1 180 ? 16.581 -2.911 16.594 1.00 92.38 180 VAL A O 1
ATOM 1429 N N . ILE A 1 181 ? 16.565 -1.739 14.681 1.00 91.62 181 ILE A N 1
ATOM 1430 C CA . ILE A 1 181 ? 17.283 -0.576 15.225 1.00 91.62 181 ILE A CA 1
ATOM 1431 C C . ILE A 1 181 ? 16.479 0.078 16.356 1.00 91.62 181 ILE A C 1
ATOM 1433 O O . ILE A 1 181 ? 17.059 0.439 17.381 1.00 91.62 181 ILE A O 1
ATOM 1437 N N . ALA A 1 182 ? 15.161 0.219 16.201 1.00 86.94 182 ALA A N 1
ATOM 1438 C CA . ALA A 1 182 ? 14.289 0.791 17.222 1.00 86.94 182 ALA A CA 1
ATOM 1439 C C . ALA A 1 182 ? 14.265 -0.066 18.497 1.00 86.94 182 ALA A C 1
ATOM 1441 O O . ALA A 1 182 ? 14.375 0.478 19.601 1.00 86.94 182 ALA A O 1
ATOM 1442 N N . LEU A 1 183 ? 14.198 -1.394 18.351 1.00 86.81 183 LEU A N 1
ATOM 1443 C CA . LEU A 1 183 ? 14.285 -2.337 19.468 1.00 86.81 183 LEU A CA 1
ATOM 1444 C C . LEU A 1 183 ? 15.663 -2.287 20.141 1.00 86.81 183 LEU A C 1
ATOM 1446 O O . LEU A 1 183 ? 15.747 -2.212 21.368 1.00 86.81 183 LEU A O 1
ATOM 1450 N N . TRP A 1 184 ? 16.741 -2.254 19.354 1.00 87.38 184 TRP A N 1
ATOM 1451 C CA . TRP A 1 184 ? 18.114 -2.213 19.860 1.00 87.38 184 TRP A CA 1
ATOM 1452 C C . TRP A 1 184 ? 18.425 -0.911 20.605 1.00 87.38 184 TRP A C 1
ATOM 1454 O O . TRP A 1 184 ? 18.999 -0.934 21.693 1.00 87.38 184 TRP A O 1
ATOM 1464 N N . ARG A 1 185 ? 17.970 0.232 20.079 1.00 86.12 185 ARG A N 1
ATOM 1465 C CA . ARG A 1 185 ? 18.103 1.542 20.738 1.00 86.12 185 ARG A CA 1
ATOM 1466 C C . ARG A 1 185 ? 17.108 1.757 21.885 1.00 86.12 185 ARG A C 1
ATOM 1468 O O . ARG A 1 185 ? 17.127 2.834 22.476 1.00 86.12 185 ARG A O 1
ATOM 1475 N N . LYS A 1 186 ? 16.250 0.771 22.200 1.00 74.50 186 LYS A N 1
ATOM 1476 C CA . LYS A 1 186 ? 15.142 0.883 23.169 1.00 74.50 186 LYS A CA 1
ATOM 1477 C C . LYS A 1 186 ? 14.359 2.178 22.977 1.00 74.50 186 LYS A C 1
ATOM 1479 O O . LYS A 1 186 ? 14.116 2.922 23.929 1.00 74.50 186 LYS A O 1
ATOM 1484 N N . TRP A 1 187 ? 14.014 2.481 21.731 1.00 69.62 187 TRP A N 1
ATOM 1485 C CA . TRP A 1 187 ? 13.334 3.723 21.412 1.00 69.62 187 TRP A CA 1
ATOM 1486 C C . TRP A 1 187 ? 11.937 3.682 22.048 1.00 69.62 187 TRP A C 1
ATOM 1488 O O . TRP A 1 187 ? 11.018 3.061 21.518 1.00 69.62 187 TRP A O 1
ATOM 1498 N N . SER A 1 188 ? 11.765 4.310 23.215 1.00 62.53 188 SER A N 1
ATOM 1499 C CA . SER A 1 188 ? 10.478 4.428 23.913 1.00 62.53 188 SER A CA 1
ATOM 1500 C C . SER A 1 188 ? 9.606 5.493 23.242 1.00 62.53 188 SER A C 1
ATOM 1502 O O . SER A 1 188 ? 9.162 6.464 23.848 1.00 62.53 188 SER A O 1
ATOM 1504 N N . ILE A 1 189 ? 9.379 5.322 21.940 1.00 60.19 189 ILE A N 1
ATOM 1505 C CA . ILE A 1 189 ? 8.509 6.182 21.132 1.00 60.19 189 ILE A CA 1
ATOM 1506 C C . ILE A 1 189 ? 7.059 6.079 21.623 1.00 60.19 189 ILE A C 1
ATOM 1508 O O . ILE A 1 189 ? 6.300 7.048 21.563 1.00 60.19 189 ILE A O 1
ATOM 1512 N N . PHE A 1 190 ? 6.685 4.911 22.140 1.00 57.09 190 PHE A N 1
ATOM 1513 C CA . PHE A 1 190 ? 5.372 4.654 22.701 1.00 57.09 190 PHE A CA 1
ATOM 1514 C C . PHE A 1 190 ? 5.443 4.813 24.221 1.00 57.09 190 PHE A C 1
ATOM 1516 O O . PHE A 1 190 ? 5.950 3.913 24.898 1.00 57.09 190 PHE A O 1
ATOM 1523 N N . PRO A 1 191 ? 4.962 5.931 24.799 1.00 57.78 191 PRO A N 1
ATOM 1524 C CA . PRO A 1 191 ? 4.646 5.920 26.217 1.00 57.78 191 PRO A CA 1
ATOM 1525 C C . PRO A 1 191 ? 3.627 4.799 26.433 1.00 57.78 191 PRO A C 1
ATOM 1527 O O . PRO A 1 191 ? 2.629 4.732 25.715 1.00 57.78 191 PRO A O 1
ATOM 1530 N N . VAL A 1 192 ? 3.893 3.900 27.385 1.00 59.44 192 VAL A N 1
ATOM 1531 C CA . VAL A 1 192 ? 2.920 2.886 27.807 1.00 59.44 192 VAL A CA 1
ATOM 1532 C C . VAL A 1 192 ? 1.630 3.630 28.128 1.00 59.44 192 VAL A C 1
ATOM 1534 O O . VAL A 1 192 ? 1.600 4.454 29.046 1.00 59.44 192 VAL A O 1
ATOM 1537 N N . ALA A 1 193 ? 0.591 3.410 27.322 1.00 56.19 193 ALA A N 1
ATOM 1538 C CA . ALA A 1 193 ? -0.702 4.019 27.560 1.00 56.19 193 ALA A CA 1
ATOM 1539 C C . ALA A 1 193 ? -1.155 3.569 28.953 1.00 56.19 193 ALA A C 1
ATOM 1541 O O . ALA A 1 193 ? -1.335 2.376 29.191 1.00 56.19 193 ALA A O 1
ATOM 1542 N N . LYS A 1 194 ? -1.299 4.511 29.896 1.00 50.84 194 LYS A N 1
ATOM 1543 C CA . LYS A 1 194 ? -2.030 4.227 31.132 1.00 50.84 194 LYS A CA 1
ATOM 1544 C C . LYS A 1 194 ? -3.417 3.771 30.706 1.00 50.84 194 LYS A C 1
ATOM 1546 O O . LYS A 1 194 ? -4.086 4.493 29.969 1.00 50.84 194 LYS A O 1
ATOM 1551 N N . THR A 1 195 ? -3.797 2.579 31.140 1.00 49.25 195 THR A N 1
ATOM 1552 C CA . THR A 1 195 ? -5.064 1.915 30.849 1.00 49.25 195 THR A CA 1
ATOM 1553 C C . THR A 1 195 ? -6.233 2.806 31.272 1.00 49.25 195 THR A C 1
ATOM 1555 O O . THR A 1 195 ? -6.701 2.752 32.401 1.00 49.25 195 THR A O 1
ATOM 1558 N N . TYR A 1 196 ? -6.676 3.676 30.371 1.00 48.03 196 TYR A N 1
ATOM 1559 C CA . TYR A 1 196 ? -7.918 4.433 30.476 1.00 48.03 196 TYR A CA 1
ATOM 1560 C C . TYR A 1 196 ? -8.694 4.204 29.183 1.00 48.03 196 TYR A C 1
ATOM 1562 O O . TYR A 1 196 ? -8.807 5.074 28.324 1.00 48.03 196 TYR A O 1
ATOM 1570 N N . GLY A 1 197 ? -9.172 2.975 29.031 1.00 46.91 197 GLY A N 1
ATOM 1571 C CA . GLY A 1 197 ? -10.125 2.572 28.011 1.00 46.91 197 GLY A CA 1
ATOM 1572 C C . GLY A 1 197 ? -11.036 1.524 28.628 1.00 46.91 197 GLY A C 1
ATOM 1573 O O . GLY A 1 197 ? -10.543 0.627 29.307 1.00 46.91 197 GLY A O 1
ATOM 1574 N N . ASN A 1 198 ? -12.347 1.663 28.429 1.00 49.25 198 ASN A N 1
ATOM 1575 C CA . ASN A 1 198 ? -13.295 0.592 28.717 1.00 49.25 198 ASN A CA 1
ATOM 1576 C C . ASN A 1 198 ? -12.825 -0.656 27.959 1.00 49.25 198 ASN A C 1
ATOM 1578 O O . ASN A 1 198 ? -12.605 -0.573 26.748 1.00 49.25 198 ASN A O 1
ATOM 1582 N N . ASN A 1 199 ? -12.595 -1.764 28.657 1.00 50.31 199 ASN A N 1
ATOM 1583 C CA . ASN A 1 199 ? -12.107 -2.987 28.040 1.00 50.31 199 ASN A CA 1
ATOM 1584 C C . ASN A 1 199 ? -13.253 -3.604 27.214 1.00 50.31 199 ASN A C 1
ATOM 1586 O O . ASN A 1 199 ? -14.223 -4.075 27.799 1.00 50.31 199 ASN A O 1
ATOM 1590 N N . PRO A 1 200 ? -13.182 -3.647 25.869 1.00 51.53 200 PRO A N 1
ATOM 1591 C CA . PRO A 1 200 ? -14.260 -4.213 25.055 1.00 51.53 200 PRO A CA 1
ATOM 1592 C C . PRO A 1 200 ? -14.406 -5.739 25.220 1.00 51.53 200 PRO A C 1
ATOM 1594 O O . PRO A 1 200 ? -15.331 -6.325 24.662 1.00 51.53 200 PRO A O 1
ATOM 1597 N N . TYR A 1 201 ? -13.497 -6.386 25.961 1.00 48.12 201 TYR A N 1
ATOM 1598 C CA . TYR A 1 201 ? -13.538 -7.807 26.315 1.00 48.12 201 TYR A CA 1
ATOM 1599 C C . TYR A 1 201 ? -14.030 -8.063 27.747 1.00 48.12 201 TYR A C 1
ATOM 1601 O O . TYR A 1 201 ? -14.058 -9.212 28.187 1.00 48.12 201 TYR A O 1
ATOM 1609 N N . GLU A 1 202 ? -14.424 -7.021 28.479 1.00 49.56 202 GLU A N 1
ATOM 1610 C CA . GLU A 1 202 ? -15.138 -7.159 29.747 1.00 49.56 202 GLU A CA 1
ATOM 1611 C C . GLU A 1 202 ? -16.603 -7.482 29.417 1.00 49.56 202 GLU A C 1
ATOM 1613 O O . GLU A 1 202 ? -17.462 -6.622 29.237 1.00 49.56 202 GLU A O 1
ATOM 1618 N N . LEU A 1 203 ? -16.860 -8.773 29.207 1.00 56.69 203 LEU A N 1
ATOM 1619 C CA . LEU A 1 203 ? -18.155 -9.355 28.849 1.00 56.69 203 LEU A CA 1
ATOM 1620 C C . LEU A 1 203 ? -19.140 -9.361 30.036 1.00 56.69 203 LEU A C 1
ATOM 1622 O O . LEU A 1 203 ? -19.929 -10.295 30.179 1.00 56.69 203 LEU A O 1
ATOM 1626 N N . ASP A 1 204 ? -19.129 -8.336 30.887 1.00 53.00 204 ASP A N 1
ATOM 1627 C CA . ASP A 1 204 ? -20.066 -8.233 32.013 1.00 53.00 204 ASP A CA 1
ATOM 1628 C C . ASP A 1 204 ? -21.521 -8.161 31.530 1.00 53.00 204 ASP A C 1
ATOM 1630 O O . ASP A 1 204 ? -22.429 -8.639 32.206 1.00 53.00 204 ASP A O 1
ATOM 1634 N N . PHE A 1 205 ? -21.749 -7.686 30.299 1.00 58.12 205 PHE A N 1
ATOM 1635 C CA . PHE A 1 205 ? -23.070 -7.731 29.674 1.00 58.12 205 PHE A CA 1
ATOM 1636 C C . PHE A 1 205 ? -23.563 -9.160 29.393 1.00 58.12 205 PHE A C 1
ATOM 1638 O O . PHE A 1 205 ? -24.769 -9.369 29.370 1.00 58.12 205 PHE A O 1
ATOM 1645 N N . LEU A 1 206 ? -22.679 -10.149 29.186 1.00 50.97 206 LEU A N 1
ATOM 1646 C CA . LEU A 1 206 ? -23.095 -11.535 28.928 1.00 50.97 206 LEU A CA 1
ATOM 1647 C C . LEU A 1 206 ? -23.512 -12.266 30.206 1.00 50.97 206 LEU A C 1
ATOM 1649 O O . LEU A 1 206 ? -24.421 -13.086 30.134 1.00 50.97 206 LEU A O 1
ATOM 1653 N N . LYS A 1 207 ? -22.909 -11.943 31.360 1.00 52.88 207 LYS A N 1
ATOM 1654 C CA . LYS A 1 207 ? -23.317 -12.518 32.654 1.00 52.88 207 LYS A CA 1
ATOM 1655 C C . LYS A 1 207 ? -24.764 -12.167 32.994 1.00 52.88 207 LYS A C 1
ATOM 1657 O O . LYS A 1 207 ? -25.541 -13.043 33.351 1.00 52.88 207 LYS A O 1
ATOM 1662 N N . THR A 1 208 ? -25.146 -10.911 32.773 1.00 46.84 208 THR A N 1
ATOM 1663 C CA . THR A 1 208 ? -26.504 -10.421 33.046 1.00 46.84 208 THR A CA 1
ATOM 1664 C C . THR A 1 208 ? -27.583 -11.126 32.214 1.00 46.84 208 THR A C 1
ATOM 1666 O O . THR A 1 208 ? -28.718 -11.221 32.663 1.00 46.84 208 THR A O 1
ATOM 1669 N N . PHE A 1 209 ? -27.253 -11.639 31.022 1.00 50.94 209 PHE A N 1
ATOM 1670 C CA . PHE A 1 209 ? -28.204 -12.373 30.172 1.00 50.94 209 PHE A CA 1
ATOM 1671 C C . PHE A 1 20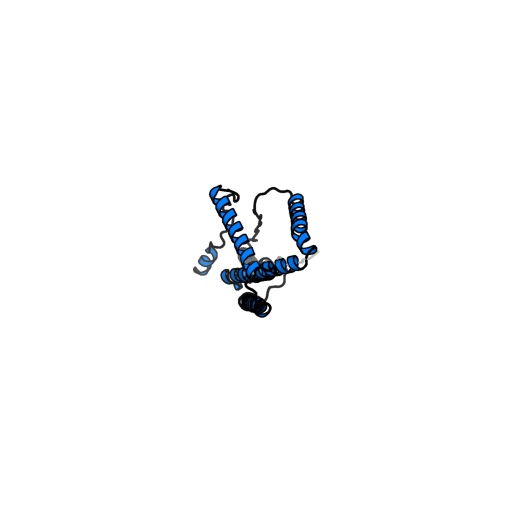9 ? -28.270 -13.878 30.455 1.00 50.94 209 PHE A C 1
ATOM 1673 O O . PHE A 1 209 ? -29.226 -14.514 30.029 1.00 50.94 209 PHE A O 1
ATOM 1680 N N . THR A 1 210 ? -27.277 -14.459 31.132 1.00 52.62 210 THR A N 1
ATOM 1681 C CA . THR A 1 210 ? -27.305 -15.875 31.543 1.00 52.62 210 THR A CA 1
ATOM 1682 C C . THR A 1 210 ? -27.951 -16.103 32.908 1.00 52.62 210 THR A C 1
ATOM 1684 O O . THR A 1 210 ? -28.293 -17.239 33.218 1.00 52.62 210 THR A O 1
ATOM 1687 N N . ASP A 1 211 ? -28.120 -15.041 33.698 1.00 46.62 211 ASP A N 1
ATOM 1688 C CA . ASP A 1 211 ? -28.732 -15.075 35.034 1.00 46.62 211 ASP A CA 1
ATOM 1689 C C . ASP A 1 211 ? -30.234 -14.679 35.030 1.00 46.62 211 ASP A C 1
ATOM 1691 O O . ASP A 1 211 ? -30.816 -14.441 36.091 1.00 46.62 211 ASP A O 1
ATOM 1695 N N . LEU A 1 212 ? -30.864 -14.618 33.847 1.00 41.50 212 LEU A N 1
ATOM 1696 C CA . LEU A 1 212 ? -32.306 -14.412 33.612 1.00 41.50 212 LEU A CA 1
ATOM 1697 C C . LEU A 1 212 ? -32.899 -15.608 32.858 1.00 41.50 212 LEU A C 1
ATOM 1699 O O . LEU A 1 212 ? -34.079 -15.927 33.127 1.00 41.50 212 LEU A O 1
#

Secondary structure (DSSP, 8-state):
---------PPPPHHHHHHHHHHHHHTTS-------------------HHHHHHHHHHHHHHHHHHHHH-HHHHHHHHHHHHHHHHHHHHHHHHHHHHH-HHHIIIIIIITT-TTSPPPPTHHHHIIIIIHHHHHHHHHHHHHHHHHHH-TTTTS--TTSHHHHHHHHHHHHHHHHHHHHHHHHTT---S----S-S--TT-THHHHHHH--

Organism: NCBI:txid48269

pLDDT: mean 73.21, std 21.4, range [31.14, 96.31]

Foldseek 3Di:
DDDDDDDDDDDPDPVVVVVVVVVVVVVPPDPPPPPPPCPPPDFPPPDDPVRVVVVVVVVCCVVCVVCVVDVLLVLLVCVLVVLVVLVVQLVVLVVCVVVPVVCCQVPVPVVPPDPDDRDDPVVSVCSNPVSNVVSVVVVVVVVVCLCVVDVVLVDDDSNHPPVSVVVVVVVVCVVVVVVVVCVVVVPPSDDPPPPPDDDPPPVPVVVVVVVD

Mean predicted aligned error: 15.88 Å

Radius of gyration: 30.63 Å; Cα contacts (8 Å, |Δi|>4): 85; chains: 1; bounding box: 98×52×71 Å

Solvent-accessible surface area (backbone atoms only — not comparable to full-atom values): 12894 Å² total; per-residue (Å²): 140,84,84,92,83,89,81,83,90,78,74,86,54,73,65,61,58,51,51,54,55,55,54,62,62,64,74,68,67,81,80,67,76,83,78,73,76,79,71,78,84,68,68,86,70,88,61,56,68,71,56,52,51,51,50,52,52,53,50,50,50,64,65,44,48,61,34,76,74,31,66,64,54,35,51,27,52,49,55,52,50,48,53,50,51,47,52,50,51,35,52,54,36,51,51,44,51,73,72,30,47,69,55,47,47,47,65,65,48,45,67,66,37,81,95,54,84,69,77,58,77,66,55,46,54,38,49,65,46,51,48,45,51,51,42,51,51,52,52,54,51,50,55,49,49,55,51,72,75,33,94,61,30,81,43,88,43,73,78,24,65,41,36,44,54,51,52,51,49,52,51,50,51,50,53,53,47,53,51,51,50,38,61,73,66,61,60,72,72,67,72,82,75,76,91,82,67,85,60,92,80,65,59,64,73,57,55,66,65,73,78,110

Sequence (212 aa):
MSQLKLSHHEKPGSAERLFRHSMGHLSNVNQQPCSCKIRTQGLSVKLSHRKSVAIALIANILVGLPSALNLNILANQDNVWGIALLISGILMASLVIRYGPMKYRQCIVNEFGIDDWNLPKVWIFMITILVPLQGIILIIWWIYDMIASDPHWYMFTYESVTSLCVEWMILLAALVGINVIALWRKWSIFPVAKTYGNNPYELDFLKTFTDL

InterPro domains:
  IPR000175 Sodium:neurotransmitter symporter [PTHR42948] (46-147)
  IPR037272 Sodium:neurotransmitter symporter superfamily [SSF161070] (46-186)